Protein AF-A0A7Z9MW27-F1 (afdb_monomer)

Nearest PDB structures (foldseek):
  3clq-assembly2_D  TM=9.905E-01  e=4.175E-22  Enterococcus faecalis V583
  4r5g-assembly2_B-2  TM=1.674E-01  e=1.538E+00  Escherichia coli K-12
  4r5g-assembly2_A  TM=1.779E-01  e=2.376E+00  Escherichia coli K-12

pLDDT: mean 95.14, std 5.48, range [55.38, 98.75]

Foldseek 3Di:
DDCCVVDQDAAEDDDDCVVQVVQVVVVHHYDYDPDAQPPNPPPVVSVVVVVLVVPVVNVVVVVVVVVCVVLFWKKFQFKDQCQVAFPPADQQEKEWADADDAPVRDDQLLLLLQLLLCCLSVVDPDSVVSSVCSPPPVHHYYYLVVRLEHAPQRGIHHRQFMWTWMARPRPGDIHIGGDDLDDDQESSRSRRDPVNSVSRVCCRPPVRVLRRQLCVVVRIGTLVVLCVVVVVVVAPPPPRCPSSVVSVCVSSVVSSVVD

Sequence (259 aa):
MTNLFTSDLKVINVGLDAFADSIIQNGGNATKVAWRPPALGDTNTGRALATLINNEEVDAANRIALSRYLAANPVLKGVGKAANSVPGMGERTLLHAGPPISWEEMGGPMKGAIIGAVIYEGWTETEKAASEMASSGEITFSPCHHHSAVGPMSGIISPSMPVWIVENTEHGNKSYSNFNEGLGKVLRYGANSPEVILRLKWIEETLATVCRAALQNIGELELKPLIGQALHMGDECHNRNVASTALLIKKLLPSIIKT

Mean predicted aligned error: 6.95 Å

Structure (mmCIF, N/CA/C/O backbone):
data_AF-A0A7Z9MW27-F1
#
_entry.id   AF-A0A7Z9MW27-F1
#
loop_
_atom_site.group_PDB
_atom_site.id
_atom_site.type_symbol
_atom_site.label_atom_id
_atom_site.label_alt_id
_atom_site.label_comp_id
_atom_site.label_asym_id
_atom_site.label_entity_id
_atom_site.label_seq_id
_atom_site.pdbx_PDB_ins_code
_atom_site.Cartn_x
_atom_site.Cartn_y
_atom_site.Cartn_z
_atom_site.occupancy
_atom_site.B_iso_or_equiv
_atom_site.auth_seq_id
_atom_site.auth_comp_id
_atom_site.auth_asym_id
_atom_site.auth_atom_id
_atom_site.pdbx_PDB_model_num
ATOM 1 N N . MET A 1 1 ? 28.614 12.830 -47.177 1.00 55.38 1 MET A N 1
ATOM 2 C CA . MET A 1 1 ? 29.864 12.634 -46.412 1.00 55.38 1 MET A CA 1
ATOM 3 C C . MET A 1 1 ? 29.570 12.954 -44.963 1.00 55.38 1 MET A C 1
ATOM 5 O O . MET A 1 1 ? 28.874 13.926 -44.709 1.00 55.38 1 MET A O 1
ATOM 9 N N . THR A 1 2 ? 30.005 12.114 -44.034 1.00 60.06 2 THR A N 1
ATOM 10 C CA . THR A 1 2 ? 29.790 12.304 -42.596 1.00 60.06 2 THR A CA 1
ATOM 11 C C . THR A 1 2 ? 30.724 13.403 -42.084 1.00 60.06 2 THR A C 1
ATOM 13 O O . THR A 1 2 ? 31.936 13.285 -42.229 1.00 60.06 2 THR A O 1
ATOM 16 N N . ASN A 1 3 ? 30.177 14.447 -41.455 1.00 77.62 3 ASN A N 1
ATOM 17 C CA . ASN A 1 3 ? 30.921 15.601 -40.911 1.00 77.62 3 ASN A CA 1
ATOM 18 C C . ASN A 1 3 ? 31.731 15.277 -39.636 1.00 77.62 3 ASN A C 1
ATOM 20 O O . ASN A 1 3 ? 32.063 16.171 -38.865 1.00 77.62 3 ASN A O 1
ATOM 24 N N . LEU A 1 4 ? 32.042 14.000 -39.396 1.00 74.38 4 LEU A N 1
ATOM 25 C CA . LEU A 1 4 ? 32.618 13.498 -38.146 1.00 74.38 4 LEU A CA 1
ATOM 26 C C . LEU A 1 4 ? 33.961 14.160 -37.804 1.00 74.38 4 LEU A C 1
ATOM 28 O O . LEU A 1 4 ? 34.236 14.417 -36.642 1.00 74.38 4 LEU A O 1
ATOM 32 N N . PHE A 1 5 ? 34.776 14.462 -38.815 1.00 77.38 5 PHE A N 1
ATOM 33 C CA . PHE A 1 5 ? 36.094 15.083 -38.636 1.00 77.38 5 PHE A CA 1
ATOM 34 C C . PHE A 1 5 ? 36.079 16.610 -38.778 1.00 77.38 5 PHE A C 1
ATOM 36 O O . PHE A 1 5 ? 37.120 17.245 -38.656 1.00 77.38 5 PHE A O 1
ATOM 43 N N . THR A 1 6 ? 34.919 17.201 -39.067 1.00 82.56 6 THR A N 1
ATOM 44 C CA . THR A 1 6 ? 34.767 18.644 -39.319 1.00 82.56 6 THR A CA 1
ATOM 45 C C . THR A 1 6 ? 33.889 19.336 -38.277 1.00 82.56 6 THR A C 1
ATOM 47 O O . THR A 1 6 ? 33.596 20.518 -38.419 1.00 82.56 6 THR A O 1
ATOM 50 N N . SER A 1 7 ? 33.429 18.611 -37.256 1.00 84.31 7 SER A N 1
ATOM 51 C CA . SER A 1 7 ? 32.600 19.127 -36.164 1.00 84.31 7 SER A CA 1
ATOM 52 C C . SER A 1 7 ? 33.239 18.840 -34.812 1.00 84.31 7 SER A C 1
ATOM 54 O O . SER A 1 7 ? 33.886 17.805 -34.658 1.00 84.31 7 SER A O 1
ATOM 56 N N . ASP A 1 8 ? 32.971 19.688 -33.819 1.00 85.19 8 ASP A N 1
ATOM 57 C CA . ASP A 1 8 ? 33.367 19.429 -32.434 1.00 85.19 8 ASP A CA 1
ATOM 58 C C . ASP A 1 8 ? 32.782 18.104 -31.931 1.00 85.19 8 ASP A C 1
ATOM 60 O O . ASP A 1 8 ? 31.563 17.915 -31.853 1.00 85.19 8 ASP A O 1
ATOM 64 N N . LEU A 1 9 ? 33.669 17.172 -31.581 1.00 88.44 9 LEU A N 1
ATOM 65 C CA . LEU A 1 9 ? 33.291 15.858 -31.080 1.00 88.44 9 LEU A CA 1
ATOM 66 C C . LEU A 1 9 ? 32.857 15.944 -29.614 1.00 88.44 9 LEU A C 1
ATOM 68 O O . LEU A 1 9 ? 33.575 16.469 -28.762 1.00 88.44 9 LEU A O 1
ATOM 72 N N . LYS A 1 10 ? 31.694 15.358 -29.312 1.00 90.62 10 LYS A N 1
ATOM 73 C CA . LYS A 1 10 ? 31.231 15.096 -27.943 1.00 90.62 10 LYS A CA 1
ATOM 74 C C . LYS A 1 10 ? 31.402 13.614 -27.647 1.00 90.62 10 LYS A C 1
ATOM 76 O O . LYS A 1 10 ? 30.631 12.790 -28.133 1.00 90.62 10 LYS A O 1
ATOM 81 N N . VAL A 1 11 ? 32.437 13.276 -26.890 1.00 92.38 11 VAL A N 1
ATOM 82 C CA . VAL A 1 11 ? 32.828 11.887 -26.633 1.00 92.38 11 VAL A CA 1
ATOM 83 C C . VAL A 1 11 ? 32.157 11.371 -25.362 1.00 92.38 11 VAL A C 1
ATOM 85 O O . VAL A 1 11 ? 32.160 12.042 -24.335 1.00 92.38 11 VAL A O 1
ATOM 88 N N . ILE A 1 12 ? 31.603 10.160 -25.404 1.00 94.56 12 ILE A N 1
ATOM 89 C CA . ILE A 1 12 ? 31.145 9.433 -24.214 1.00 94.56 12 ILE A CA 1
ATOM 90 C C . ILE A 1 12 ? 32.195 8.366 -23.907 1.00 94.56 12 ILE A C 1
ATOM 92 O O . ILE A 1 12 ? 32.364 7.425 -24.679 1.00 94.56 12 ILE A O 1
ATOM 96 N N . ASN A 1 13 ? 32.920 8.526 -22.801 1.00 94.06 13 ASN A N 1
ATOM 97 C CA . ASN A 1 13 ? 33.946 7.582 -22.372 1.00 94.06 13 ASN A CA 1
ATOM 98 C C . ASN A 1 13 ? 33.352 6.543 -21.421 1.00 94.06 13 ASN A C 1
ATOM 100 O O . ASN A 1 13 ? 32.832 6.894 -20.361 1.00 94.06 13 ASN A O 1
ATOM 104 N N . VAL A 1 14 ? 33.486 5.270 -21.780 1.00 91.94 14 VAL A N 1
ATOM 105 C CA . VAL A 1 14 ? 33.113 4.125 -20.947 1.00 91.94 14 VAL A CA 1
ATOM 106 C C . VAL A 1 14 ? 34.381 3.326 -20.664 1.00 91.94 14 VAL A C 1
ATOM 108 O O . VAL A 1 14 ? 35.057 2.900 -21.598 1.00 91.94 14 VAL A O 1
ATOM 111 N N . GLY A 1 15 ? 34.706 3.114 -19.388 1.00 86.06 15 GLY A N 1
ATOM 112 C CA . GLY A 1 15 ? 35.907 2.385 -18.978 1.00 86.06 15 GLY A CA 1
ATOM 113 C C . GLY A 1 15 ? 36.884 3.271 -18.213 1.00 86.06 15 GLY A C 1
ATOM 114 O O . GLY A 1 15 ? 36.498 3.912 -17.242 1.00 86.06 15 GLY A O 1
ATOM 115 N N . LEU A 1 16 ? 38.160 3.270 -18.609 1.00 90.06 16 LEU A N 1
ATOM 116 C CA . LEU A 1 16 ? 39.204 4.001 -17.890 1.00 90.06 16 LEU A CA 1
ATOM 117 C C . LEU A 1 16 ? 39.064 5.516 -18.080 1.00 90.06 16 LEU A C 1
ATOM 119 O O . LEU A 1 16 ? 39.020 6.017 -19.204 1.00 90.06 16 LEU A O 1
ATOM 123 N N . ASP A 1 17 ? 39.082 6.249 -16.971 1.00 92.81 17 ASP A N 1
ATOM 124 C CA . ASP A 1 17 ? 38.993 7.713 -16.945 1.00 92.81 17 ASP A CA 1
ATOM 125 C C . ASP A 1 17 ? 40.111 8.412 -17.728 1.00 92.81 17 ASP A C 1
ATOM 127 O O . ASP A 1 17 ? 39.869 9.458 -18.331 1.00 92.81 17 ASP A O 1
ATOM 131 N N . ALA A 1 18 ? 41.295 7.795 -17.789 1.00 94.81 18 ALA A N 1
ATOM 132 C CA . ALA A 1 18 ? 42.475 8.346 -18.451 1.00 94.81 18 ALA A CA 1
ATOM 133 C C . ALA A 1 18 ? 42.244 8.684 -19.937 1.00 94.81 18 ALA A C 1
ATOM 135 O O . ALA A 1 18 ? 42.849 9.620 -20.459 1.00 94.81 18 ALA A O 1
ATOM 136 N N . PHE A 1 19 ? 41.350 7.964 -20.626 1.00 94.25 19 PHE A N 1
ATOM 137 C CA . PHE A 1 19 ? 41.007 8.272 -22.017 1.00 94.25 19 PHE A CA 1
ATOM 138 C C . PHE A 1 19 ? 40.188 9.559 -22.142 1.00 94.25 19 PHE A C 1
ATOM 140 O O . PHE A 1 19 ? 40.479 10.384 -23.006 1.00 94.25 19 PHE A O 1
ATOM 147 N N . ALA A 1 20 ? 39.214 9.778 -21.254 1.00 94.75 20 ALA A N 1
ATOM 148 C CA . ALA A 1 20 ? 38.488 11.045 -21.206 1.00 94.75 20 ALA A CA 1
ATOM 149 C C . ALA A 1 20 ? 39.402 12.201 -20.787 1.00 94.75 20 ALA A C 1
ATOM 151 O O . ALA A 1 20 ? 39.327 13.276 -21.378 1.00 94.75 20 ALA A O 1
ATOM 152 N N . ASP A 1 21 ? 40.284 11.972 -19.808 1.00 95.75 21 ASP A N 1
ATOM 153 C CA . ASP A 1 21 ? 41.230 12.985 -19.333 1.00 95.75 21 ASP A CA 1
ATOM 154 C C . ASP A 1 21 ? 42.148 13.460 -20.459 1.00 95.75 21 ASP A C 1
ATOM 156 O O . ASP A 1 21 ? 42.326 14.662 -20.637 1.00 95.75 21 ASP A O 1
ATOM 160 N N . SER A 1 22 ? 42.660 12.535 -21.275 1.00 95.88 22 SER A N 1
ATOM 161 C CA . SER A 1 22 ? 43.483 12.871 -22.439 1.00 95.88 22 SER A CA 1
ATOM 162 C C . SER A 1 22 ? 42.735 13.749 -23.451 1.00 95.88 22 SER A C 1
ATOM 164 O O . SER A 1 22 ? 43.289 14.735 -23.937 1.00 95.88 22 SER A O 1
ATOM 166 N N . ILE A 1 23 ? 41.465 13.446 -23.736 1.00 93.69 23 ILE A N 1
ATOM 167 C CA . ILE A 1 23 ? 40.637 14.232 -24.666 1.00 93.69 23 ILE A CA 1
ATOM 168 C C . ILE A 1 23 ? 40.398 15.643 -24.119 1.00 93.69 23 ILE A C 1
ATOM 170 O O . ILE A 1 23 ? 40.585 16.620 -24.843 1.00 93.69 23 ILE A O 1
ATOM 174 N N . ILE A 1 24 ? 40.031 15.754 -22.839 1.00 94.38 24 ILE A N 1
ATOM 175 C CA . ILE A 1 24 ? 39.761 17.037 -22.174 1.00 94.38 24 ILE A CA 1
ATOM 176 C C . ILE A 1 24 ? 41.028 17.899 -22.123 1.00 94.38 24 ILE A C 1
ATOM 178 O O . ILE A 1 24 ? 40.981 19.089 -22.426 1.00 94.38 24 ILE A O 1
ATOM 182 N N . GLN A 1 25 ? 42.177 17.300 -21.798 1.00 95.88 25 GLN A N 1
ATOM 183 C CA . GLN A 1 25 ? 43.465 18.000 -21.750 1.00 95.88 25 GLN A CA 1
ATOM 184 C C . GLN A 1 25 ? 43.894 18.561 -23.110 1.00 95.88 25 GLN A C 1
ATOM 186 O O . GLN A 1 25 ? 44.568 19.586 -23.157 1.00 95.88 25 GLN A O 1
ATOM 191 N N . ASN A 1 26 ? 43.479 17.930 -24.211 1.00 93.38 26 ASN A N 1
ATOM 192 C CA . ASN A 1 26 ? 43.763 18.393 -25.571 1.00 93.38 26 ASN A CA 1
ATOM 193 C C . ASN A 1 26 ? 42.638 19.270 -26.156 1.00 93.38 26 ASN A C 1
ATOM 195 O O . ASN A 1 26 ? 42.559 19.450 -27.368 1.00 93.38 26 ASN A O 1
ATOM 199 N N . GLY A 1 27 ? 41.766 19.825 -25.306 1.00 91.56 27 GLY A N 1
ATOM 200 C CA . GLY A 1 27 ? 40.729 20.782 -25.704 1.00 91.56 27 GLY A CA 1
ATOM 201 C C . GLY A 1 27 ? 39.448 20.161 -26.269 1.00 91.56 27 GLY A C 1
ATOM 202 O O . GLY A 1 27 ? 38.573 20.894 -26.725 1.00 91.56 27 GLY A O 1
ATOM 203 N N . GLY A 1 28 ? 39.312 18.832 -26.239 1.00 92.06 28 GLY A N 1
ATOM 204 C CA . GLY A 1 28 ? 38.095 18.126 -26.635 1.00 92.06 28 GLY A CA 1
ATOM 205 C C . GLY A 1 28 ? 37.049 18.046 -25.517 1.00 92.06 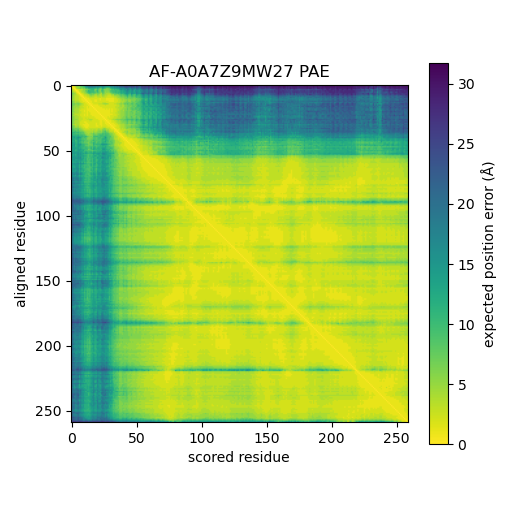28 GLY A C 1
ATOM 206 O O . GLY A 1 28 ? 37.327 18.308 -24.348 1.00 92.06 28 GLY A O 1
ATOM 207 N N . ASN A 1 29 ? 35.826 17.635 -25.864 1.00 94.00 29 ASN A N 1
ATOM 208 C CA . ASN A 1 29 ? 34.742 17.449 -24.898 1.00 94.00 29 ASN A CA 1
ATOM 209 C C . ASN A 1 29 ? 34.465 15.954 -24.678 1.00 94.00 29 ASN A C 1
ATOM 211 O O . ASN A 1 29 ? 34.085 15.249 -25.615 1.00 94.00 29 ASN A O 1
ATOM 215 N N . ALA A 1 30 ? 34.638 15.473 -23.443 1.00 95.44 30 ALA A N 1
ATOM 216 C CA . ALA A 1 30 ? 34.349 14.093 -23.068 1.00 95.44 30 ALA A CA 1
ATOM 217 C C . ALA A 1 30 ? 33.502 14.010 -21.789 1.00 95.44 30 ALA A C 1
ATOM 219 O O . ALA A 1 30 ? 33.784 14.671 -20.792 1.00 95.44 30 ALA A O 1
ATOM 220 N N . THR A 1 31 ? 32.485 13.149 -21.800 1.00 96.19 31 THR A N 1
ATOM 221 C CA . THR A 1 31 ? 31.694 12.769 -20.624 1.00 96.19 31 THR A CA 1
ATOM 222 C C . THR A 1 31 ? 32.153 11.404 -20.135 1.00 96.19 31 THR A C 1
ATOM 224 O O . THR A 1 31 ? 32.053 10.414 -20.859 1.00 96.19 31 THR A O 1
ATOM 227 N N . LYS A 1 32 ? 32.647 11.346 -18.898 1.00 95.06 32 LYS A N 1
ATOM 228 C CA . LYS A 1 32 ? 32.983 10.092 -18.220 1.00 95.06 32 LYS A CA 1
ATOM 229 C C . LYS A 1 32 ? 31.706 9.413 -17.747 1.00 95.06 32 LYS A C 1
ATOM 231 O O . LYS A 1 32 ? 30.954 9.981 -16.957 1.00 95.06 32 LYS A O 1
ATOM 236 N N . VAL A 1 33 ? 31.468 8.193 -18.206 1.00 93.50 33 VAL A N 1
ATOM 237 C CA . VAL A 1 33 ? 30.391 7.354 -17.686 1.00 93.50 33 VAL A CA 1
ATOM 238 C C . VAL A 1 33 ? 30.954 6.539 -16.535 1.00 93.50 33 VAL A C 1
ATOM 240 O O . VAL A 1 33 ? 31.897 5.773 -16.722 1.00 93.50 33 VAL A O 1
ATOM 243 N N . ALA A 1 34 ? 30.341 6.668 -15.357 1.00 88.81 34 ALA A N 1
ATOM 244 C CA . ALA A 1 34 ? 30.637 5.842 -14.188 1.00 88.81 34 ALA A CA 1
ATOM 245 C C . ALA A 1 34 ? 30.113 4.408 -14.387 1.00 88.81 34 ALA A C 1
ATOM 247 O O . ALA A 1 34 ? 29.205 3.945 -13.697 1.00 88.81 34 ALA A O 1
ATOM 248 N N . TRP A 1 35 ? 30.655 3.715 -15.383 1.00 86.56 35 TRP A N 1
ATOM 249 C CA . TRP A 1 35 ? 30.294 2.348 -15.707 1.00 86.56 35 TRP A CA 1
ATOM 250 C C . TRP A 1 35 ? 31.085 1.374 -14.837 1.00 86.56 35 TRP A C 1
ATOM 252 O O . TRP A 1 35 ? 32.283 1.541 -14.607 1.00 86.56 35 TRP A O 1
ATOM 262 N N . ARG A 1 36 ? 30.410 0.327 -14.368 1.00 81.94 36 ARG A N 1
ATOM 263 C CA . ARG A 1 36 ? 31.026 -0.811 -13.688 1.00 81.94 36 ARG A CA 1
ATOM 264 C C . ARG A 1 36 ? 30.467 -2.096 -14.291 1.00 81.94 36 ARG A C 1
ATOM 266 O O . ARG A 1 36 ? 29.283 -2.111 -14.638 1.00 81.94 36 ARG A O 1
ATOM 273 N N . PRO A 1 37 ? 31.272 -3.166 -14.400 1.00 77.88 37 PRO A N 1
ATOM 274 C CA . PRO A 1 37 ? 30.746 -4.450 -14.825 1.00 77.88 37 PRO A CA 1
ATOM 275 C C . PRO A 1 37 ? 29.653 -4.916 -13.846 1.00 77.88 37 PRO A C 1
ATOM 277 O O . PRO A 1 37 ? 29.779 -4.684 -12.635 1.00 77.88 37 PRO A O 1
ATOM 280 N N . PRO A 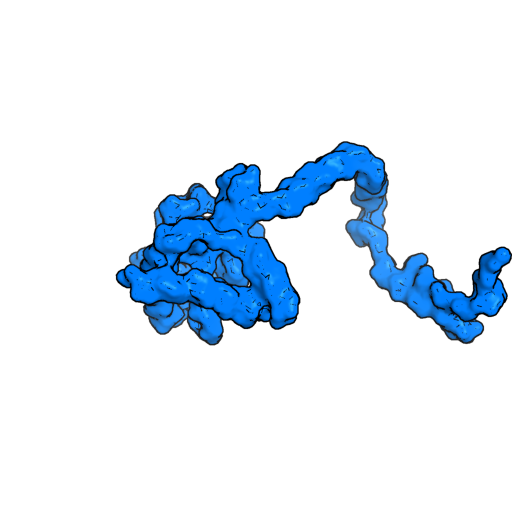1 38 ? 28.586 -5.569 -14.343 1.00 81.12 38 PRO A N 1
ATOM 281 C CA . PRO A 1 38 ? 27.565 -6.175 -13.498 1.00 81.12 38 PRO A CA 1
ATOM 282 C C . PRO A 1 38 ? 28.177 -7.077 -12.420 1.00 81.12 38 PRO A C 1
ATOM 284 O O . PRO A 1 38 ? 29.268 -7.619 -12.601 1.00 81.12 38 PRO A O 1
ATOM 287 N N . ALA A 1 39 ? 27.470 -7.227 -11.297 1.00 84.19 39 ALA A N 1
ATOM 288 C CA . ALA A 1 39 ? 27.895 -8.077 -10.181 1.00 84.19 39 ALA A CA 1
ATOM 289 C C . ALA A 1 39 ? 29.332 -7.794 -9.690 1.00 84.19 39 ALA A C 1
ATOM 291 O O . ALA A 1 39 ? 30.072 -8.711 -9.348 1.00 84.19 39 ALA A O 1
ATOM 292 N N . LEU A 1 40 ? 29.741 -6.517 -9.691 1.00 85.38 40 LEU A N 1
ATOM 293 C CA . LEU A 1 40 ? 31.075 -6.070 -9.264 1.00 85.38 40 LEU A CA 1
ATOM 294 C C . LEU A 1 40 ? 32.235 -6.748 -10.023 1.00 85.38 40 LEU A C 1
ATOM 296 O O . LEU A 1 40 ? 33.346 -6.827 -9.507 1.00 85.38 40 LEU A O 1
ATOM 300 N N . GLY A 1 41 ? 31.993 -7.205 -11.256 1.00 86.12 41 GLY A N 1
ATOM 301 C CA . GLY A 1 41 ? 33.006 -7.868 -12.078 1.00 86.12 41 GLY A CA 1
ATOM 302 C C . GLY A 1 41 ? 33.104 -9.379 -11.880 1.00 86.12 41 GLY A C 1
ATOM 303 O O . GLY A 1 41 ? 34.045 -9.977 -12.403 1.00 86.12 41 GLY A O 1
ATOM 304 N N . ASP A 1 42 ? 32.153 -10.010 -11.181 1.00 92.75 42 ASP A N 1
ATOM 305 C CA . ASP A 1 42 ? 32.088 -11.470 -11.122 1.00 92.75 42 ASP A CA 1
ATOM 306 C C . ASP A 1 42 ? 31.911 -12.061 -12.529 1.00 92.75 42 ASP A C 1
ATOM 308 O O . ASP A 1 42 ? 30.891 -11.880 -13.198 1.00 92.75 42 ASP A O 1
ATOM 312 N N . THR A 1 43 ? 32.943 -12.764 -12.994 1.00 89.94 43 THR A N 1
ATOM 313 C CA . THR A 1 43 ? 33.022 -13.242 -14.382 1.00 89.94 43 THR A CA 1
ATOM 314 C C . THR A 1 43 ? 31.944 -14.266 -14.720 1.00 89.94 43 THR A C 1
ATOM 316 O O . THR A 1 43 ? 31.439 -14.270 -15.844 1.00 89.94 43 THR A O 1
ATOM 319 N N . ASN A 1 44 ? 31.560 -15.110 -13.760 1.00 92.00 44 ASN A N 1
ATOM 320 C CA . ASN A 1 44 ? 30.541 -16.133 -13.964 1.00 92.00 44 ASN A CA 1
ATOM 321 C C . ASN A 1 44 ? 29.154 -15.499 -14.086 1.00 92.00 44 ASN A C 1
ATOM 323 O O . ASN A 1 44 ? 28.445 -15.770 -15.054 1.00 92.00 44 ASN A O 1
ATOM 327 N N . THR A 1 45 ? 28.803 -14.591 -13.175 1.00 90.88 45 THR A N 1
ATOM 328 C CA . THR A 1 45 ? 27.544 -13.837 -13.218 1.00 90.88 45 THR A CA 1
ATOM 329 C C . THR A 1 45 ? 27.473 -12.952 -14.455 1.00 90.88 45 THR A C 1
ATOM 331 O O . THR A 1 45 ? 26.446 -12.916 -15.128 1.00 90.88 45 THR A O 1
ATOM 334 N N . GLY A 1 46 ? 28.573 -12.281 -14.811 1.00 88.69 46 GLY A N 1
ATOM 335 C CA . GLY A 1 46 ? 28.657 -11.479 -16.030 1.00 88.69 46 GLY A CA 1
ATOM 336 C C . GLY A 1 46 ? 28.410 -12.304 -17.295 1.00 88.69 46 GLY A C 1
ATOM 337 O O . GLY A 1 46 ? 27.648 -11.880 -18.162 1.00 88.69 46 GLY A O 1
ATOM 338 N N . ARG A 1 47 ? 28.995 -13.508 -17.389 1.00 88.06 47 ARG A N 1
ATOM 339 C CA . ARG A 1 47 ? 28.743 -14.440 -18.501 1.00 88.06 47 ARG A CA 1
ATOM 340 C C . ARG A 1 47 ? 27.307 -14.946 -18.511 1.00 88.06 47 ARG A C 1
ATOM 342 O O . ARG A 1 47 ? 26.686 -14.925 -19.566 1.00 88.06 47 ARG A O 1
ATOM 349 N N . ALA A 1 48 ? 26.771 -15.344 -17.359 1.00 89.19 48 ALA A N 1
ATOM 350 C CA . ALA A 1 48 ? 25.379 -15.766 -17.251 1.00 89.19 48 ALA A CA 1
ATOM 351 C C . ALA A 1 48 ? 24.428 -14.651 -17.720 1.00 89.19 48 ALA A C 1
ATOM 353 O O . ALA A 1 48 ? 23.584 -14.888 -18.577 1.00 89.19 48 ALA A O 1
ATOM 354 N N . LEU A 1 49 ? 24.627 -13.410 -17.268 1.00 88.06 49 LEU A N 1
ATOM 355 C CA . LEU A 1 49 ? 23.833 -12.266 -17.717 1.00 88.06 49 LEU A CA 1
ATOM 356 C C . LEU A 1 49 ? 23.980 -12.005 -19.222 1.00 88.06 49 LEU A C 1
ATOM 358 O O . LEU A 1 49 ? 22.987 -11.740 -19.892 1.00 88.06 49 LEU A O 1
ATOM 362 N N . ALA A 1 50 ? 25.194 -12.117 -19.770 1.00 87.62 50 ALA A N 1
ATOM 363 C CA . ALA A 1 50 ? 25.428 -11.942 -21.201 1.00 87.62 50 ALA A CA 1
ATOM 364 C C . ALA A 1 50 ? 24.645 -12.959 -22.049 1.00 87.62 50 ALA A C 1
ATOM 366 O O . ALA A 1 50 ? 24.153 -12.594 -23.112 1.00 87.62 50 ALA A O 1
ATOM 367 N N . THR A 1 51 ? 24.465 -14.197 -21.568 1.00 89.44 51 THR A N 1
ATOM 368 C CA . THR A 1 51 ? 23.643 -15.209 -22.264 1.00 89.44 51 THR A CA 1
ATOM 369 C C . THR A 1 51 ? 22.141 -14.907 -22.264 1.00 89.44 51 THR A C 1
ATOM 371 O O . THR A 1 51 ? 21.403 -15.499 -23.048 1.00 89.44 51 THR A O 1
ATOM 374 N N . LEU A 1 52 ? 21.680 -13.986 -21.411 1.00 89.50 52 LEU A N 1
ATOM 375 C CA . LEU A 1 52 ? 20.281 -13.548 -21.366 1.00 89.50 52 LEU A CA 1
ATOM 376 C C . LEU A 1 52 ? 19.999 -12.365 -22.304 1.00 89.50 52 LEU A C 1
ATOM 378 O O . LEU A 1 52 ? 18.837 -12.066 -22.571 1.00 89.50 52 LEU A O 1
ATOM 382 N N . ILE A 1 53 ? 21.033 -11.683 -22.811 1.00 87.25 53 ILE A N 1
ATOM 383 C CA . ILE A 1 53 ? 20.867 -10.577 -23.761 1.00 87.25 53 ILE A CA 1
ATOM 384 C C . ILE A 1 53 ? 20.347 -11.133 -25.091 1.00 87.25 53 ILE A C 1
ATOM 386 O O . ILE A 1 53 ? 20.944 -12.051 -25.648 1.00 87.25 53 ILE A O 1
ATOM 390 N N . ASN A 1 54 ? 19.264 -10.546 -25.616 1.00 88.50 54 ASN A N 1
ATOM 391 C CA . ASN A 1 54 ? 18.571 -10.990 -26.837 1.00 88.50 54 ASN A CA 1
ATOM 392 C C . ASN A 1 54 ? 18.148 -12.469 -26.798 1.00 88.50 54 ASN A C 1
ATOM 394 O O . ASN A 1 54 ? 18.063 -13.129 -27.834 1.00 88.50 54 ASN A O 1
ATOM 398 N N . ASN A 1 55 ? 17.927 -13.013 -25.601 1.00 95.38 55 ASN A N 1
ATOM 399 C CA . ASN A 1 55 ? 17.387 -14.350 -25.462 1.00 95.38 55 ASN A CA 1
ATOM 400 C C . ASN A 1 55 ? 15.893 -14.318 -25.823 1.00 95.38 55 ASN A C 1
ATOM 402 O O . ASN A 1 55 ? 15.099 -13.656 -25.154 1.00 95.38 55 ASN A O 1
ATOM 406 N N . GLU A 1 56 ? 15.509 -15.039 -26.877 1.00 96.25 56 GLU A N 1
ATOM 407 C CA . GLU A 1 56 ? 14.143 -15.000 -27.412 1.00 96.25 56 GLU A CA 1
ATOM 408 C C . GLU A 1 56 ? 13.079 -15.445 -26.398 1.00 96.25 56 GLU A C 1
ATOM 410 O O . GLU A 1 56 ? 11.977 -14.890 -26.392 1.00 96.25 56 GLU A O 1
ATOM 415 N N . GLU A 1 57 ? 13.400 -16.403 -25.521 1.00 96.50 57 GLU A N 1
ATOM 416 C CA . GLU A 1 57 ? 12.489 -16.874 -24.472 1.00 96.50 57 GLU A CA 1
ATOM 417 C C . GLU A 1 57 ? 12.271 -15.793 -23.410 1.00 96.50 57 GLU A C 1
ATOM 419 O O . GLU A 1 57 ? 11.131 -15.522 -23.020 1.00 96.50 57 GLU A O 1
ATOM 424 N N . VAL A 1 58 ? 13.349 -15.121 -22.989 1.00 95.38 58 VAL A N 1
ATOM 425 C CA . VAL A 1 58 ? 13.287 -13.984 -22.055 1.00 95.38 58 VAL A CA 1
ATOM 426 C C . VAL A 1 58 ? 12.489 -12.837 -22.668 1.00 95.38 58 VAL A C 1
ATOM 428 O O . VAL A 1 58 ? 11.594 -12.291 -22.023 1.00 95.38 58 VAL A O 1
ATOM 431 N N . ASP A 1 59 ? 12.747 -12.499 -23.929 1.00 95.62 59 ASP A N 1
ATOM 432 C CA . ASP A 1 59 ? 12.031 -11.430 -24.622 1.00 95.62 59 ASP A CA 1
ATOM 433 C C . ASP A 1 59 ? 10.546 -11.764 -24.811 1.00 95.62 59 ASP A C 1
ATOM 435 O O . ASP A 1 59 ? 9.685 -10.891 -24.670 1.00 95.62 59 ASP A O 1
ATOM 439 N N . ALA A 1 60 ? 10.213 -13.026 -25.094 1.00 97.50 60 ALA A N 1
ATOM 440 C CA . ALA A 1 60 ? 8.830 -13.485 -25.160 1.00 97.50 60 ALA A CA 1
ATOM 441 C C . ALA A 1 60 ? 8.129 -13.381 -23.798 1.00 97.50 60 ALA A C 1
ATOM 443 O O . ALA A 1 60 ? 7.020 -12.841 -23.725 1.00 97.50 60 ALA A O 1
ATOM 444 N N . ALA A 1 61 ? 8.780 -13.820 -22.719 1.00 97.50 61 ALA A N 1
ATOM 445 C CA . ALA A 1 61 ? 8.256 -13.691 -21.362 1.00 97.50 61 ALA A CA 1
ATOM 446 C C . ALA A 1 61 ? 8.057 -12.218 -20.962 1.00 97.50 61 ALA A C 1
ATOM 448 O O . ALA A 1 61 ? 7.003 -11.856 -20.433 1.00 97.50 61 ALA A O 1
ATOM 449 N N . ASN A 1 62 ? 9.014 -11.345 -21.293 1.00 96.81 62 ASN A N 1
ATOM 450 C CA . ASN A 1 62 ? 8.935 -9.906 -21.042 1.00 96.81 62 ASN A CA 1
ATOM 451 C C . ASN A 1 62 ? 7.773 -9.253 -21.795 1.00 96.81 62 ASN A C 1
ATOM 453 O O . ASN A 1 62 ? 7.057 -8.435 -21.216 1.00 96.81 62 ASN A O 1
ATOM 457 N N . ARG A 1 63 ? 7.536 -9.634 -23.059 1.00 97.94 63 ARG A N 1
ATOM 458 C CA . ARG A 1 63 ? 6.377 -9.150 -23.826 1.00 97.94 63 ARG A CA 1
ATOM 459 C C . ARG A 1 63 ? 5.061 -9.507 -23.141 1.00 97.94 63 ARG A C 1
ATOM 461 O O . ARG A 1 63 ? 4.196 -8.642 -23.044 1.00 97.94 63 ARG A O 1
ATOM 468 N N . ILE A 1 64 ? 4.928 -10.731 -22.626 1.00 98.06 64 ILE A N 1
ATOM 469 C CA . ILE A 1 64 ? 3.729 -11.173 -21.894 1.00 98.06 64 ILE A CA 1
ATOM 470 C C . ILE A 1 64 ? 3.571 -10.400 -20.577 1.00 98.06 64 ILE A C 1
ATOM 472 O O . ILE A 1 64 ? 2.474 -9.947 -20.245 1.00 98.06 64 ILE A O 1
ATOM 476 N N . ALA A 1 65 ? 4.652 -10.239 -19.810 1.00 98.06 65 ALA A N 1
ATOM 477 C CA . ALA A 1 65 ? 4.615 -9.512 -18.543 1.00 98.06 65 ALA A CA 1
ATOM 478 C C . ALA A 1 65 ? 4.220 -8.041 -18.752 1.00 98.06 65 ALA A C 1
ATOM 480 O O . ALA A 1 65 ? 3.305 -7.540 -18.094 1.00 98.06 65 ALA A O 1
ATOM 481 N N . LEU A 1 66 ? 4.855 -7.372 -19.719 1.00 98.19 66 LEU A N 1
ATOM 482 C CA . LEU A 1 66 ? 4.566 -5.983 -20.058 1.00 98.19 66 LEU A CA 1
ATOM 483 C C . LEU A 1 66 ? 3.153 -5.820 -20.625 1.00 98.19 66 LEU A C 1
ATOM 485 O O . LEU A 1 66 ? 2.460 -4.881 -20.241 1.00 98.19 66 LEU A O 1
ATOM 489 N N . SER A 1 67 ? 2.690 -6.729 -21.491 1.00 98.19 67 SER A N 1
ATOM 490 C CA . SER A 1 67 ? 1.335 -6.644 -22.044 1.00 98.19 67 SER A CA 1
ATOM 491 C C . SER A 1 67 ? 0.275 -6.750 -20.950 1.00 98.19 67 SER A C 1
ATOM 493 O O . SER A 1 67 ? -0.664 -5.960 -20.946 1.00 98.19 67 SER A O 1
ATOM 495 N N . ARG A 1 68 ? 0.449 -7.660 -19.980 1.00 97.75 68 ARG A N 1
ATOM 496 C CA . ARG A 1 68 ? -0.450 -7.784 -18.818 1.00 97.75 68 ARG A CA 1
ATOM 497 C C . ARG A 1 68 ? -0.425 -6.538 -17.937 1.00 97.75 68 ARG A C 1
ATOM 499 O O . ARG A 1 68 ? -1.479 -6.056 -17.532 1.00 97.75 68 ARG A O 1
ATOM 506 N N . TYR A 1 69 ? 0.762 -5.992 -17.669 1.00 96.88 69 TYR A N 1
ATOM 507 C CA . TYR A 1 69 ? 0.905 -4.752 -16.903 1.00 96.88 69 TYR A CA 1
ATOM 508 C C . TYR A 1 69 ? 0.192 -3.573 -17.581 1.00 96.88 69 TYR A C 1
ATOM 510 O O . TYR A 1 69 ? -0.568 -2.851 -16.938 1.00 96.88 69 TYR A O 1
ATOM 518 N N . LEU A 1 70 ? 0.396 -3.394 -18.890 1.00 97.00 70 LEU A N 1
ATOM 519 C CA . LEU A 1 70 ? -0.218 -2.308 -19.654 1.00 97.00 70 LEU A CA 1
ATOM 520 C C . LEU A 1 70 ? -1.740 -2.472 -19.775 1.00 97.00 70 LEU A C 1
ATOM 522 O O . LEU A 1 70 ? -2.464 -1.478 -19.661 1.00 97.00 70 LEU A O 1
ATOM 526 N N . ALA A 1 71 ? -2.225 -3.703 -19.962 1.00 97.38 71 ALA A N 1
ATOM 527 C CA . ALA A 1 71 ? -3.649 -4.006 -20.100 1.00 97.38 71 ALA A CA 1
ATOM 528 C C . ALA A 1 71 ? -4.433 -3.836 -18.788 1.00 97.38 71 ALA A C 1
ATOM 530 O O . ALA A 1 71 ? -5.586 -3.420 -18.832 1.00 97.38 71 ALA A O 1
ATOM 531 N N . ALA A 1 72 ? -3.807 -4.072 -17.627 1.00 97.75 72 ALA A N 1
ATOM 532 C CA . ALA A 1 72 ? -4.474 -4.045 -16.324 1.00 97.75 72 ALA A CA 1
ATOM 533 C C . ALA A 1 72 ? -5.347 -2.794 -16.117 1.00 97.75 72 ALA A C 1
ATOM 535 O O . ALA A 1 72 ? -4.846 -1.676 -16.206 1.00 97.75 72 ALA A O 1
ATOM 536 N N . ASN A 1 73 ? -6.631 -2.949 -15.800 1.00 97.44 73 ASN A N 1
ATOM 537 C CA . ASN A 1 73 ? -7.546 -1.843 -15.523 1.00 97.44 73 ASN A CA 1
ATOM 538 C C . ASN A 1 73 ? -7.926 -1.808 -14.031 1.00 97.44 73 ASN A C 1
ATOM 540 O O . ASN A 1 73 ? -8.889 -2.460 -13.627 1.00 97.44 73 ASN A O 1
ATOM 544 N N . PRO A 1 74 ? -7.157 -1.101 -13.180 1.00 97.94 74 PRO A N 1
ATOM 545 C CA . PRO A 1 74 ? -7.444 -1.024 -11.757 1.00 97.94 74 PRO A CA 1
ATOM 546 C C . PRO A 1 74 ? -8.651 -0.120 -11.485 1.00 97.94 74 PRO A C 1
ATOM 548 O O . PRO A 1 74 ? -8.632 1.081 -11.783 1.00 97.94 74 PRO A O 1
ATOM 551 N N . VAL A 1 75 ? -9.669 -0.684 -10.843 1.00 98.12 75 VAL A N 1
ATOM 552 C CA . VAL A 1 75 ? -10.837 0.036 -10.334 1.00 98.12 75 VAL A CA 1
ATOM 553 C C . VAL A 1 75 ? -10.864 -0.031 -8.814 1.00 98.12 75 VAL A C 1
ATOM 555 O O . VAL A 1 75 ? -10.604 -1.075 -8.212 1.00 98.12 75 VAL A O 1
ATOM 558 N N . LEU A 1 76 ? -11.188 1.085 -8.169 1.00 97.88 76 LEU A N 1
ATOM 559 C CA . LEU A 1 76 ? -11.480 1.099 -6.744 1.00 97.88 76 LEU A CA 1
ATOM 560 C C . LEU A 1 76 ? -12.875 0.512 -6.538 1.00 97.88 76 LEU A C 1
ATOM 562 O O . LEU A 1 76 ? -13.880 1.153 -6.848 1.00 97.88 76 LEU A O 1
ATOM 566 N N . LYS A 1 77 ? -12.912 -0.728 -6.051 1.00 95.62 77 LYS A N 1
ATOM 567 C CA . LYS A 1 77 ? -14.127 -1.540 -5.949 1.00 95.62 77 LYS A CA 1
ATOM 568 C C . LYS A 1 77 ? -14.854 -1.350 -4.622 1.00 95.62 77 LYS A C 1
ATOM 570 O O . LYS A 1 77 ? -16.063 -1.540 -4.551 1.00 95.62 77 LYS A O 1
ATOM 575 N N . GLY A 1 78 ? -14.131 -1.013 -3.555 1.00 96.56 78 GLY A N 1
ATOM 576 C CA . GLY A 1 78 ? -14.743 -0.884 -2.238 1.00 96.56 78 GLY A CA 1
ATOM 577 C C . GLY A 1 78 ? -13.768 -0.658 -1.093 1.00 96.56 78 GLY A C 1
ATOM 578 O O . GLY A 1 78 ? -12.572 -0.437 -1.286 1.00 96.56 78 GLY A O 1
ATOM 579 N N . VAL A 1 79 ? -14.323 -0.747 0.115 1.00 97.94 79 VAL A N 1
ATOM 580 C CA . VAL A 1 79 ? -13.607 -0.692 1.393 1.00 97.94 79 VAL A CA 1
ATOM 581 C C . VAL A 1 79 ? -14.052 -1.864 2.255 1.00 97.94 79 VAL A C 1
ATOM 583 O O . VAL A 1 79 ? -15.249 -2.023 2.517 1.00 97.94 79 VAL A O 1
ATOM 586 N N . GLY A 1 80 ? -13.099 -2.652 2.739 1.00 97.50 80 GLY A N 1
ATOM 587 C CA . GLY A 1 80 ? -13.356 -3.822 3.574 1.00 97.50 80 GLY A CA 1
ATOM 588 C C . GLY A 1 80 ? -12.535 -3.822 4.858 1.00 97.50 80 GLY A C 1
ATOM 589 O O . GLY A 1 80 ? -11.602 -3.040 5.004 1.00 97.50 80 GLY A O 1
ATOM 590 N N . LYS A 1 81 ? -12.906 -4.688 5.802 1.00 98.00 81 LYS A N 1
ATOM 591 C CA . LYS A 1 81 ? -12.088 -4.998 6.985 1.00 98.00 81 LYS A CA 1
ATOM 592 C C . LYS A 1 81 ? -10.960 -5.935 6.549 1.00 98.00 81 LYS A C 1
ATOM 594 O O . LYS A 1 81 ? -11.247 -6.877 5.801 1.00 98.00 81 LYS A O 1
ATOM 599 N N . ALA A 1 82 ? -9.719 -5.690 6.974 1.00 98.38 82 ALA A N 1
ATOM 600 C CA . ALA A 1 82 ? -8.558 -6.446 6.499 1.00 98.38 82 ALA A CA 1
ATOM 601 C C . ALA A 1 82 ? -8.733 -7.962 6.683 1.00 98.38 82 ALA A C 1
ATOM 603 O O . ALA A 1 82 ? -8.610 -8.692 5.703 1.00 98.38 82 ALA A O 1
ATOM 604 N N . ALA A 1 83 ? -9.174 -8.409 7.865 1.00 97.69 83 ALA A N 1
ATOM 605 C CA . ALA A 1 83 ? -9.434 -9.821 8.178 1.00 97.69 83 ALA A CA 1
ATOM 606 C C . ALA A 1 83 ? -10.362 -10.537 7.177 1.00 97.69 83 ALA A C 1
ATOM 608 O O . ALA A 1 83 ? -10.214 -11.726 6.923 1.00 97.69 83 ALA A O 1
ATOM 609 N N . ASN A 1 84 ? -11.324 -9.809 6.601 1.00 96.88 84 ASN A N 1
ATOM 610 C CA . ASN A 1 84 ? -12.332 -10.375 5.701 1.00 96.88 84 ASN A CA 1
ATOM 611 C C . ASN A 1 84 ? -11.979 -10.192 4.219 1.00 96.88 84 ASN A C 1
ATOM 613 O O . ASN A 1 84 ? -12.627 -10.785 3.360 1.00 96.88 84 ASN A O 1
ATOM 617 N N . SER A 1 85 ? -11.025 -9.311 3.910 1.00 97.50 85 SER A N 1
ATOM 618 C CA . SER A 1 85 ? -10.754 -8.867 2.537 1.00 97.50 85 SER A CA 1
ATOM 619 C C . SER A 1 85 ? -9.387 -9.329 2.051 1.00 97.50 85 SER A C 1
ATOM 621 O O . SER A 1 85 ? -9.244 -9.733 0.902 1.00 97.50 85 SER A O 1
ATOM 623 N N . VAL A 1 86 ? -8.378 -9.267 2.918 1.00 98.19 86 VAL A N 1
ATOM 624 C CA . VAL A 1 86 ? -6.994 -9.583 2.579 1.00 98.19 86 VAL A CA 1
ATOM 625 C C . VAL A 1 86 ? -6.791 -11.102 2.674 1.00 98.19 86 VAL A C 1
ATOM 627 O O . VAL A 1 86 ? -7.031 -11.684 3.734 1.00 98.19 86 VAL A O 1
ATOM 630 N N . PRO A 1 87 ? -6.373 -11.780 1.589 1.00 97.31 87 PRO A N 1
ATOM 631 C CA . PRO A 1 87 ? -6.265 -13.235 1.563 1.00 97.31 87 PRO A CA 1
ATOM 632 C C . PRO A 1 87 ? -5.208 -13.735 2.548 1.00 97.31 87 PRO A C 1
ATOM 634 O O . PRO A 1 87 ? -4.118 -13.181 2.624 1.00 97.31 87 PRO A O 1
ATOM 637 N N . GLY A 1 88 ? -5.505 -14.816 3.271 1.00 93.81 88 GLY A N 1
ATOM 638 C CA . GLY A 1 88 ? -4.543 -15.477 4.162 1.00 93.81 88 GLY A CA 1
ATOM 639 C C . GLY A 1 88 ? -4.211 -14.711 5.448 1.00 93.81 88 GLY A C 1
ATOM 640 O O . GLY A 1 88 ? -3.236 -15.056 6.108 1.00 93.81 88 GLY A O 1
ATOM 641 N N . MET A 1 89 ? -4.982 -13.679 5.803 1.00 93.50 89 MET A N 1
ATOM 642 C CA . MET A 1 89 ? -4.817 -12.960 7.067 1.00 93.50 89 MET A CA 1
ATOM 643 C C . MET A 1 89 ? -5.517 -13.715 8.207 1.00 93.50 89 MET A C 1
ATOM 645 O O . MET A 1 89 ? -6.727 -13.919 8.163 1.00 93.50 89 MET A O 1
ATOM 649 N N . GLY A 1 90 ? -4.758 -14.151 9.216 1.00 90.12 90 GLY A N 1
ATOM 650 C CA . GLY A 1 90 ? -5.294 -14.794 10.419 1.00 90.12 90 GLY A CA 1
ATOM 651 C C . GLY A 1 90 ? -5.690 -13.795 11.513 1.00 90.12 90 GLY A C 1
ATOM 652 O O . GLY A 1 90 ? -5.411 -12.600 11.415 1.00 90.12 90 GLY A O 1
ATOM 653 N N . GLU A 1 91 ? -6.306 -14.292 12.593 1.00 90.12 91 GLU A N 1
ATOM 654 C CA . GLU A 1 91 ? -6.784 -13.457 13.713 1.00 90.12 91 GLU A CA 1
ATOM 655 C C . GLU A 1 91 ? -5.672 -12.683 14.435 1.00 90.12 91 GLU A C 1
ATOM 657 O O . GLU A 1 91 ? -5.907 -11.573 14.899 1.00 90.12 91 GLU A O 1
ATOM 662 N N . ARG A 1 92 ? -4.460 -13.246 14.518 1.00 95.56 92 ARG A N 1
ATOM 663 C CA . ARG A 1 92 ? -3.273 -12.607 15.119 1.00 95.56 92 ARG A CA 1
ATOM 664 C C . ARG A 1 92 ? -2.162 -12.405 14.095 1.00 95.56 92 ARG A C 1
ATOM 666 O O . ARG A 1 92 ? -0.989 -12.670 14.352 1.00 95.56 92 ARG A O 1
ATOM 673 N N . THR A 1 93 ? -2.544 -11.974 12.897 1.00 97.94 93 THR A N 1
ATOM 674 C CA . THR A 1 93 ? -1.602 -11.647 11.827 1.00 97.94 93 THR A CA 1
ATOM 675 C C . THR A 1 93 ? -1.476 -10.138 11.682 1.00 97.94 93 THR A C 1
ATOM 677 O O . THR A 1 93 ? -2.472 -9.447 11.474 1.00 97.94 93 THR A O 1
ATOM 680 N N . LEU A 1 94 ? -0.246 -9.632 11.746 1.00 98.56 94 LEU A N 1
ATOM 681 C CA . LEU A 1 94 ? 0.083 -8.255 11.390 1.00 98.56 94 LEU A CA 1
ATOM 682 C C . LEU A 1 94 ? 0.902 -8.264 10.104 1.00 98.56 94 LEU A C 1
ATOM 684 O O . LEU A 1 94 ? 1.973 -8.871 10.037 1.00 98.56 94 LEU A O 1
ATOM 688 N N . LEU A 1 95 ? 0.392 -7.590 9.076 1.00 98.69 95 LEU A N 1
ATOM 689 C CA . LEU A 1 95 ? 1.139 -7.423 7.836 1.00 98.69 95 LEU A CA 1
ATOM 690 C C . LEU A 1 95 ? 2.105 -6.249 7.949 1.00 98.69 95 LEU A C 1
ATOM 692 O O . LEU A 1 95 ? 1.840 -5.324 8.713 1.00 98.69 95 LEU A O 1
ATOM 696 N N . HIS A 1 96 ? 3.195 -6.267 7.186 1.00 98.62 96 HIS A N 1
ATOM 697 C CA . HIS A 1 96 ? 4.171 -5.176 7.153 1.00 98.62 96 HIS A CA 1
ATOM 698 C C . HIS A 1 96 ? 4.728 -4.918 5.745 1.00 98.62 96 HIS A C 1
ATOM 700 O O . HIS A 1 96 ? 4.660 -5.763 4.848 1.00 98.62 96 HIS A O 1
ATOM 706 N N . ALA A 1 97 ? 5.310 -3.735 5.541 1.00 98.12 97 ALA A N 1
ATOM 707 C CA . ALA A 1 97 ? 6.040 -3.418 4.317 1.00 98.12 97 ALA A CA 1
ATOM 708 C C . ALA A 1 97 ? 7.370 -4.187 4.220 1.00 98.12 97 ALA A C 1
ATOM 710 O O . ALA A 1 97 ? 7.941 -4.608 5.225 1.00 98.12 97 ALA A O 1
ATOM 711 N N . GLY A 1 98 ? 7.903 -4.292 3.000 1.00 97.25 98 GLY A N 1
ATOM 712 C CA . GLY A 1 98 ? 9.202 -4.916 2.739 1.00 97.25 98 GLY A CA 1
ATOM 713 C C . GLY A 1 98 ? 9.157 -6.448 2.617 1.00 97.25 98 GLY A C 1
ATOM 714 O O . GLY A 1 98 ? 8.071 -7.021 2.535 1.00 97.25 98 GLY A O 1
ATOM 715 N N . PRO A 1 99 ? 10.331 -7.101 2.521 1.00 97.94 99 PRO A N 1
ATOM 716 C CA . PRO A 1 99 ? 10.467 -8.560 2.485 1.00 97.94 99 PRO A CA 1
ATOM 717 C C . PRO A 1 99 ? 10.257 -9.183 3.879 1.00 97.94 99 PRO A C 1
ATOM 719 O O . PRO A 1 99 ? 10.177 -8.436 4.854 1.00 97.94 99 PRO A O 1
ATOM 722 N N . PRO A 1 100 ? 10.186 -10.526 4.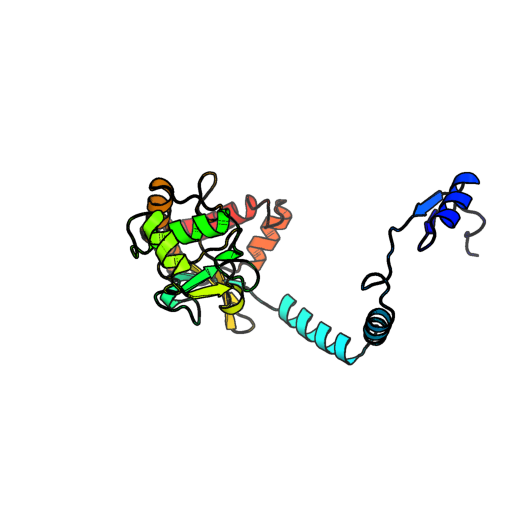001 1.00 98.12 100 PRO A N 1
ATOM 723 C CA . PRO A 1 100 ? 10.125 -11.195 5.302 1.00 98.12 100 PRO A CA 1
ATOM 724 C C . PRO A 1 100 ? 11.232 -10.715 6.245 1.00 98.12 100 PRO A C 1
ATOM 726 O O . PRO A 1 100 ? 12.388 -10.620 5.835 1.00 98.12 100 PRO A O 1
ATOM 729 N N . ILE A 1 101 ? 10.869 -10.421 7.491 1.00 97.75 101 ILE A N 1
ATOM 730 C CA . ILE A 1 101 ? 11.787 -9.935 8.524 1.00 97.75 101 ILE A CA 1
ATOM 731 C C . ILE A 1 101 ? 11.290 -10.387 9.899 1.00 97.75 101 ILE A C 1
ATOM 733 O O . ILE A 1 101 ? 10.081 -10.386 10.148 1.00 97.75 101 ILE A O 1
ATOM 737 N N . SER A 1 102 ? 12.200 -10.797 10.785 1.00 96.62 102 SER A N 1
ATOM 738 C CA . SER A 1 102 ? 11.831 -11.161 12.156 1.00 96.62 102 SER A CA 1
ATOM 739 C C . SER A 1 102 ? 11.636 -9.916 13.021 1.00 96.62 102 SER A C 1
ATOM 741 O O . SER A 1 102 ? 12.171 -8.847 12.720 1.00 96.62 102 SER A O 1
ATOM 743 N N . TRP A 1 103 ? 10.897 -10.047 14.125 1.00 97.12 103 TRP A N 1
ATOM 744 C CA . TRP A 1 103 ? 10.688 -8.953 15.077 1.00 97.12 103 TRP A CA 1
ATOM 745 C C . TRP A 1 103 ? 12.009 -8.320 15.538 1.00 97.12 103 TRP A C 1
ATOM 747 O O . TRP A 1 103 ? 12.119 -7.099 15.620 1.00 97.12 103 TRP A O 1
ATOM 757 N N . GLU A 1 104 ? 13.036 -9.123 15.800 1.00 97.00 104 GLU A N 1
ATOM 758 C CA . GLU A 1 104 ? 14.333 -8.677 16.315 1.00 97.00 104 GLU A CA 1
ATOM 759 C C . GLU A 1 104 ? 15.020 -7.718 15.338 1.00 97.00 104 GLU A C 1
ATOM 761 O O . GLU A 1 104 ? 15.533 -6.677 15.763 1.00 97.00 104 GLU A O 1
ATOM 766 N N . GLU A 1 105 ? 14.948 -8.023 14.041 1.00 97.81 105 GLU A N 1
ATOM 767 C CA . GLU A 1 105 ? 15.573 -7.269 12.950 1.00 97.81 105 GLU A CA 1
ATOM 768 C C . GLU A 1 105 ? 14.774 -6.026 12.532 1.00 97.81 105 GLU A C 1
ATOM 770 O O . GLU A 1 105 ? 15.310 -5.129 11.875 1.00 97.81 105 GLU A O 1
ATOM 775 N N . MET A 1 106 ? 13.503 -5.921 12.933 1.00 98.19 106 MET A N 1
ATOM 776 C CA . MET A 1 106 ? 12.684 -4.753 12.617 1.00 98.19 106 MET A CA 1
ATOM 777 C C . MET A 1 106 ? 13.255 -3.470 13.234 1.00 98.19 106 MET A C 1
ATOM 779 O O . MET A 1 106 ? 13.604 -3.396 14.420 1.00 98.19 106 MET A O 1
ATOM 783 N N . GLY A 1 107 ? 13.286 -2.412 12.421 1.00 97.69 107 GLY A N 1
ATOM 784 C CA . GLY A 1 107 ? 13.670 -1.073 12.860 1.00 97.69 107 GLY A CA 1
ATOM 785 C C . GLY A 1 107 ? 12.655 -0.457 13.829 1.00 97.69 107 GLY A C 1
ATOM 786 O O . GLY A 1 107 ? 11.471 -0.797 13.820 1.00 97.69 107 GLY A O 1
ATOM 787 N N . GLY A 1 108 ? 13.112 0.507 14.634 1.00 98.06 108 GLY A N 1
ATOM 788 C CA . GLY A 1 108 ? 12.303 1.177 15.664 1.00 98.06 108 GLY A CA 1
ATOM 789 C C . GLY A 1 108 ? 10.919 1.661 15.196 1.00 98.06 108 GLY A C 1
ATOM 790 O O . GLY A 1 108 ? 9.934 1.328 15.850 1.00 98.06 108 GLY A O 1
ATOM 791 N N . PRO A 1 109 ? 10.795 2.364 14.051 1.00 97.56 109 PRO A N 1
ATOM 792 C CA . PRO A 1 109 ? 9.493 2.790 13.529 1.00 97.56 109 PRO A CA 1
ATOM 793 C C . PRO A 1 109 ? 8.523 1.636 13.246 1.00 97.56 109 PRO A C 1
ATOM 795 O O . PRO A 1 109 ? 7.333 1.742 13.526 1.00 97.56 109 PRO A O 1
ATOM 798 N N . MET A 1 110 ? 9.014 0.512 12.719 1.00 98.56 110 MET A N 1
ATOM 799 C CA . MET A 1 110 ? 8.172 -0.656 12.451 1.00 98.56 110 MET A CA 1
ATOM 800 C C . MET A 1 110 ? 7.732 -1.325 13.758 1.00 98.56 110 MET A C 1
ATOM 802 O O . MET A 1 110 ? 6.551 -1.630 13.910 1.00 98.56 110 MET A O 1
ATOM 806 N N . LYS A 1 111 ? 8.639 -1.450 14.737 1.00 98.62 111 LYS A N 1
ATOM 807 C CA . LYS A 1 111 ? 8.315 -1.954 16.083 1.00 98.62 111 LYS A CA 1
ATOM 808 C C . LYS A 1 111 ? 7.259 -1.098 16.782 1.00 98.62 111 LYS A C 1
ATOM 810 O O . LYS A 1 111 ? 6.284 -1.631 17.302 1.00 98.62 111 LYS A O 1
ATOM 815 N N . GLY A 1 112 ? 7.408 0.227 16.740 1.00 98.50 112 GLY A N 1
ATOM 816 C CA . GLY A 1 112 ? 6.425 1.161 17.297 1.00 98.50 112 GLY A CA 1
ATOM 817 C C . GLY A 1 112 ? 5.049 1.033 16.637 1.00 98.50 112 GLY A C 1
ATOM 818 O O . GLY A 1 112 ? 4.030 1.021 17.326 1.00 98.50 112 GLY A O 1
ATOM 819 N N . ALA A 1 113 ? 5.020 0.849 15.314 1.00 98.62 113 ALA A N 1
ATOM 820 C CA . ALA A 1 113 ? 3.790 0.662 14.549 1.00 98.62 113 ALA A CA 1
ATOM 821 C C . ALA A 1 113 ? 3.088 -0.661 14.892 1.00 98.62 113 ALA A C 1
ATOM 823 O O . ALA A 1 113 ? 1.869 -0.694 15.027 1.00 98.62 113 ALA A O 1
ATOM 824 N N . ILE A 1 114 ? 3.850 -1.740 15.084 1.00 98.62 114 ILE A N 1
ATOM 825 C CA . ILE A 1 114 ? 3.326 -3.028 15.555 1.00 98.62 114 ILE A CA 1
ATOM 826 C C . ILE A 1 114 ? 2.734 -2.883 16.952 1.00 98.62 114 ILE A C 1
ATOM 828 O O . ILE A 1 114 ? 1.592 -3.272 17.158 1.00 98.62 114 ILE A O 1
ATOM 832 N N . ILE A 1 115 ? 3.458 -2.261 17.886 1.00 98.69 115 ILE A N 1
ATOM 833 C CA . ILE A 1 115 ? 2.955 -1.999 19.242 1.00 98.69 115 ILE A CA 1
ATOM 834 C C . ILE A 1 115 ? 1.626 -1.234 19.188 1.00 98.69 115 ILE A C 1
ATOM 836 O O . ILE A 1 115 ? 0.656 -1.629 19.833 1.00 98.69 115 ILE A O 1
ATOM 840 N N . GLY A 1 116 ? 1.551 -0.176 18.375 1.00 98.62 116 GLY A N 1
ATOM 841 C CA . GLY A 1 116 ? 0.314 0.580 18.200 1.00 98.62 116 GLY A CA 1
ATOM 842 C C . GLY A 1 116 ? -0.813 -0.252 17.584 1.00 98.62 116 GLY A C 1
ATOM 843 O O . GLY A 1 116 ? -1.948 -0.150 18.034 1.00 98.62 116 GLY A O 1
ATOM 844 N N . ALA A 1 117 ? -0.517 -1.119 16.614 1.00 98.62 117 ALA A N 1
ATOM 845 C CA . ALA A 1 117 ? -1.500 -2.028 16.028 1.00 98.62 117 ALA A CA 1
ATOM 846 C C . ALA A 1 117 ? -2.030 -3.056 17.043 1.00 98.62 117 ALA A C 1
ATOM 848 O O . ALA A 1 117 ? -3.233 -3.282 17.103 1.00 98.62 117 ALA A O 1
ATOM 849 N N . VAL A 1 118 ? -1.162 -3.623 17.886 1.00 98.69 118 VAL A N 1
ATOM 850 C CA . VAL A 1 118 ? -1.544 -4.557 18.962 1.00 98.69 118 VAL A CA 1
ATOM 851 C C . VAL A 1 118 ? -2.499 -3.893 19.958 1.00 98.69 118 VAL A C 1
ATOM 853 O O . VAL A 1 118 ? -3.505 -4.489 20.345 1.00 98.69 118 VAL A O 1
ATOM 856 N N . ILE A 1 119 ? -2.211 -2.648 20.349 1.00 98.62 119 ILE A N 1
ATOM 857 C CA . ILE A 1 119 ? -3.082 -1.860 21.233 1.00 98.62 119 ILE A CA 1
ATOM 858 C C . ILE A 1 119 ? -4.397 -1.508 20.522 1.00 98.62 119 ILE A C 1
ATOM 860 O O . ILE A 1 119 ? -5.470 -1.618 21.108 1.00 98.62 119 ILE A O 1
ATOM 864 N N . TYR A 1 120 ? -4.341 -1.122 19.245 1.00 98.56 120 TYR A N 1
ATOM 865 C CA . TYR A 1 120 ? -5.520 -0.798 18.435 1.00 98.56 120 TYR A CA 1
ATOM 866 C C . TYR A 1 120 ? -6.484 -1.986 18.263 1.00 98.56 120 TYR A C 1
ATOM 868 O O . TYR A 1 120 ? -7.705 -1.797 18.287 1.00 98.56 120 TYR A O 1
ATOM 876 N N . GLU A 1 121 ? -5.954 -3.203 18.120 1.00 98.38 121 GLU A N 1
ATOM 877 C CA . GLU A 1 121 ? -6.748 -4.438 18.093 1.00 98.38 121 GLU A CA 1
ATOM 878 C C . GLU A 1 121 ? -7.259 -4.857 19.481 1.00 98.38 121 GLU A C 1
ATOM 880 O O . GLU A 1 121 ? -8.070 -5.774 19.588 1.00 98.38 121 GLU A O 1
ATOM 885 N N . GLY A 1 122 ? -6.806 -4.195 20.550 1.00 97.62 122 GLY A N 1
ATOM 886 C CA . GLY A 1 122 ? -7.192 -4.514 21.922 1.00 97.62 122 GLY A CA 1
ATOM 887 C C . GLY A 1 122 ? -6.608 -5.832 22.431 1.00 97.62 122 GLY A C 1
ATOM 888 O O . GLY A 1 122 ? -7.156 -6.424 23.355 1.00 97.62 122 GLY A O 1
ATOM 889 N N . TRP A 1 123 ? -5.511 -6.319 21.841 1.00 98.12 123 TRP A N 1
ATOM 890 C CA . TRP A 1 123 ? -4.856 -7.550 22.303 1.00 98.12 123 TRP A CA 1
ATOM 891 C C . TRP A 1 123 ? -4.101 -7.341 23.617 1.00 98.12 123 TRP A C 1
ATOM 893 O O . TRP A 1 123 ? -3.959 -8.274 24.404 1.00 98.12 123 TRP A O 1
ATOM 903 N N . THR A 1 124 ? -3.624 -6.117 23.856 1.00 97.56 124 THR A N 1
ATOM 904 C CA . THR A 1 124 ? -3.012 -5.687 25.119 1.00 97.56 124 THR A CA 1
ATOM 905 C C . THR A 1 124 ? -3.319 -4.210 25.380 1.00 97.56 124 THR A C 1
ATOM 907 O O . THR A 1 124 ? -3.672 -3.474 24.460 1.00 97.56 124 THR A O 1
ATOM 910 N N . GLU A 1 125 ? -3.155 -3.763 26.626 1.00 95.00 125 GLU A N 1
ATOM 911 C CA . GLU A 1 125 ? -3.486 -2.388 27.040 1.00 95.00 125 GLU A CA 1
ATOM 912 C C . GLU A 1 125 ? -2.276 -1.445 27.120 1.00 95.00 125 GLU A C 1
ATOM 914 O O . GLU A 1 125 ? -2.440 -0.234 27.251 1.00 95.00 125 GLU A O 1
ATOM 919 N N . THR A 1 126 ? -1.048 -1.974 27.080 1.00 96.69 126 THR A N 1
ATOM 920 C CA . THR A 1 126 ? 0.169 -1.180 27.315 1.00 96.69 126 THR A CA 1
ATOM 921 C C . THR A 1 126 ? 1.243 -1.473 26.281 1.00 96.69 126 THR A C 1
ATOM 923 O O . THR A 1 126 ? 1.364 -2.598 25.803 1.00 96.69 126 THR A O 1
ATOM 926 N N . GLU A 1 127 ? 2.087 -0.480 25.994 1.00 97.00 127 GLU A N 1
ATOM 927 C CA . GLU A 1 127 ? 3.216 -0.641 25.067 1.00 97.00 127 GLU A CA 1
ATOM 928 C C . GLU A 1 127 ? 4.168 -1.765 25.492 1.00 97.00 127 GLU A C 1
ATOM 930 O O . GLU A 1 127 ? 4.675 -2.504 24.648 1.00 97.00 127 GLU A O 1
ATOM 935 N N . LYS A 1 128 ? 4.378 -1.932 26.805 1.00 97.75 128 LYS A N 1
ATOM 936 C CA . LYS A 1 128 ? 5.224 -2.997 27.348 1.00 97.75 128 LYS A CA 1
ATOM 937 C C . LYS A 1 128 ? 4.638 -4.378 27.045 1.00 97.75 128 LYS A C 1
ATOM 939 O O . LYS A 1 128 ? 5.336 -5.207 26.472 1.00 97.75 128 LYS A O 1
ATOM 944 N N . ALA A 1 129 ? 3.362 -4.594 27.370 1.00 98.06 129 ALA A N 1
ATOM 945 C CA . ALA A 1 129 ? 2.684 -5.862 27.096 1.00 98.06 129 ALA A CA 1
ATOM 946 C C . ALA A 1 129 ? 2.607 -6.148 25.587 1.00 98.06 129 ALA A C 1
ATOM 948 O O . ALA A 1 129 ? 2.820 -7.279 25.157 1.00 98.06 129 ALA A O 1
ATOM 949 N N . ALA A 1 130 ? 2.377 -5.116 24.772 1.00 98.06 130 ALA A N 1
ATOM 950 C CA . ALA A 1 130 ? 2.377 -5.239 23.320 1.00 98.06 130 ALA A CA 1
ATOM 951 C C . ALA A 1 130 ? 3.749 -5.654 22.769 1.00 98.06 130 ALA A C 1
ATOM 953 O O . ALA A 1 130 ? 3.827 -6.511 21.892 1.00 98.06 130 ALA A O 1
ATOM 954 N N . SER A 1 131 ? 4.836 -5.077 23.293 1.00 97.50 131 SER A N 1
ATOM 955 C CA . SER A 1 131 ? 6.198 -5.462 22.913 1.00 97.50 131 SER A CA 1
ATOM 956 C C . SER A 1 131 ? 6.527 -6.893 23.341 1.00 97.50 131 SER A C 1
ATOM 958 O O . SER A 1 131 ? 7.167 -7.616 22.581 1.00 97.50 131 SER A O 1
ATOM 960 N N . GLU A 1 132 ? 6.103 -7.309 24.538 1.00 97.94 132 GLU A N 1
ATOM 961 C CA . GLU A 1 132 ? 6.300 -8.677 25.033 1.00 97.94 132 GLU A CA 1
ATOM 962 C C . GLU A 1 132 ? 5.564 -9.688 24.142 1.00 97.94 132 GLU A C 1
ATOM 964 O O . GLU A 1 132 ? 6.174 -10.662 23.697 1.00 97.94 132 GLU A O 1
ATOM 969 N N . MET A 1 133 ? 4.305 -9.400 23.790 1.00 97.62 133 MET A N 1
ATOM 970 C CA . MET A 1 133 ? 3.498 -10.209 22.868 1.00 97.62 133 MET A CA 1
ATOM 971 C C . MET A 1 133 ? 4.105 -10.269 21.457 1.00 97.62 133 MET A C 1
ATOM 973 O O . MET A 1 133 ? 4.113 -11.323 20.825 1.00 97.62 133 MET A O 1
ATOM 977 N N . ALA A 1 134 ? 4.646 -9.158 20.950 1.00 96.94 134 ALA A N 1
ATOM 978 C CA . ALA A 1 134 ? 5.316 -9.139 19.650 1.00 96.94 134 ALA A CA 1
ATOM 979 C C . ALA A 1 134 ? 6.564 -10.035 19.619 1.00 96.94 134 ALA A C 1
ATOM 981 O O . ALA A 1 134 ? 6.845 -10.649 18.592 1.00 96.94 134 ALA A O 1
ATOM 982 N N . SER A 1 135 ? 7.279 -10.159 20.742 1.00 96.69 135 SER A N 1
ATOM 983 C CA . SER A 1 135 ? 8.449 -11.040 20.858 1.00 96.69 135 SER A CA 1
ATOM 984 C C . SER A 1 135 ? 8.137 -12.482 21.279 1.00 96.69 135 SER A C 1
ATOM 986 O O . SER A 1 135 ? 9.019 -13.332 21.197 1.00 96.69 135 SER A O 1
ATOM 988 N N . SER A 1 136 ? 6.918 -12.784 21.743 1.00 96.19 136 SER A N 1
ATOM 989 C CA . SER A 1 136 ? 6.572 -14.108 22.288 1.00 96.19 136 SER A CA 1
ATOM 990 C C . SER A 1 136 ? 6.279 -15.168 21.220 1.00 96.19 136 SER A C 1
ATOM 992 O O . SER A 1 136 ? 6.184 -16.353 21.539 1.00 96.19 136 SER A O 1
ATOM 994 N N . GLY A 1 137 ? 6.127 -14.758 19.956 1.00 93.81 137 GLY A N 1
ATOM 995 C CA . GLY A 1 137 ? 5.681 -15.623 18.860 1.00 93.81 137 GLY A CA 1
ATOM 996 C C . GLY A 1 137 ? 4.159 -15.785 18.772 1.00 93.81 137 GLY A C 1
ATOM 997 O O . GLY A 1 137 ? 3.674 -16.535 17.929 1.00 93.81 137 GLY A O 1
ATOM 998 N N . GLU A 1 138 ? 3.389 -15.071 19.599 1.00 96.31 138 GLU A N 1
ATOM 999 C CA . GLU A 1 138 ? 1.920 -15.066 19.533 1.00 96.31 138 GLU A CA 1
ATOM 1000 C C . GLU A 1 138 ? 1.358 -14.316 18.318 1.00 96.31 138 GLU A C 1
ATOM 1002 O O . GLU A 1 138 ? 0.195 -14.518 17.957 1.00 96.31 138 GLU A O 1
ATOM 1007 N N . ILE A 1 139 ? 2.162 -13.442 17.704 1.00 97.69 139 ILE A N 1
ATOM 1008 C CA . ILE A 1 139 ? 1.804 -12.669 16.515 1.00 97.69 139 ILE A CA 1
ATOM 1009 C C . ILE A 1 139 ? 2.537 -13.240 15.306 1.00 97.69 139 ILE A C 1
ATOM 1011 O O . ILE A 1 139 ? 3.757 -13.391 15.304 1.00 97.69 139 ILE A O 1
ATOM 1015 N N . THR A 1 140 ? 1.787 -13.502 14.239 1.00 97.75 140 THR A N 1
ATOM 1016 C CA . THR A 1 140 ? 2.366 -13.815 12.931 1.00 97.75 140 THR A CA 1
ATOM 1017 C C . THR A 1 140 ? 2.645 -12.521 12.174 1.00 97.75 140 THR A C 1
ATOM 1019 O O . THR A 1 140 ? 1.715 -11.782 11.849 1.00 97.75 140 THR A O 1
ATOM 1022 N N . PHE A 1 141 ? 3.910 -12.270 11.845 1.00 98.19 141 PHE A N 1
ATOM 1023 C CA . PHE A 1 141 ? 4.306 -11.189 10.943 1.00 98.19 141 PHE A CA 1
ATOM 1024 C C . PHE A 1 141 ? 4.431 -11.714 9.515 1.00 98.19 141 PHE A C 1
ATOM 1026 O O . PHE A 1 141 ? 5.055 -12.752 9.291 1.00 98.19 141 PHE A O 1
ATOM 1033 N N . SER A 1 142 ? 3.841 -11.011 8.547 1.00 98.06 142 SER A N 1
ATOM 1034 C CA . SER A 1 142 ? 3.959 -11.388 7.135 1.00 98.06 142 SER A CA 1
ATOM 1035 C C . SER A 1 142 ? 4.042 -10.169 6.210 1.00 98.06 142 SER A C 1
ATOM 1037 O O . SER A 1 142 ? 3.331 -9.186 6.424 1.00 98.06 142 SER A O 1
ATOM 1039 N N . PRO A 1 143 ? 4.859 -10.203 5.145 1.00 98.50 143 PRO A N 1
ATOM 1040 C CA . PRO A 1 143 ? 4.893 -9.135 4.155 1.00 98.50 143 PRO A CA 1
ATOM 1041 C C . PRO A 1 143 ? 3.541 -8.898 3.490 1.00 98.50 143 PRO A C 1
ATOM 1043 O O . PRO A 1 143 ? 2.929 -9.834 2.977 1.00 98.50 143 PRO A O 1
ATOM 1046 N N . CYS A 1 144 ? 3.129 -7.637 3.344 1.00 98.62 144 CYS A N 1
ATOM 1047 C CA . CYS A 1 144 ? 1.919 -7.279 2.598 1.00 98.62 144 CYS A CA 1
ATOM 1048 C C . CYS A 1 144 ? 1.894 -7.911 1.189 1.00 98.62 144 CYS A C 1
ATOM 1050 O O . CYS A 1 144 ? 0.858 -8.412 0.751 1.00 98.62 144 CYS A O 1
ATOM 1052 N N . HIS A 1 145 ? 3.047 -7.976 0.511 1.00 98.00 145 HIS A N 1
ATOM 1053 C CA . HIS A 1 145 ? 3.168 -8.520 -0.847 1.00 98.00 145 HIS A CA 1
ATOM 1054 C C . HIS A 1 145 ? 2.807 -10.012 -0.954 1.00 98.00 145 HIS A C 1
ATOM 1056 O O . HIS A 1 145 ? 2.378 -10.447 -2.021 1.00 98.00 145 HIS A O 1
ATOM 1062 N N . HIS A 1 146 ? 2.913 -10.792 0.130 1.00 97.88 146 HIS A N 1
ATOM 1063 C CA . HIS A 1 146 ? 2.474 -12.195 0.149 1.00 97.88 146 HIS A CA 1
ATOM 1064 C C . HIS A 1 146 ? 0.945 -12.338 0.200 1.00 97.88 146 HIS A C 1
ATOM 1066 O O . HIS A 1 146 ? 0.412 -13.401 -0.105 1.00 97.88 146 HIS A O 1
ATOM 1072 N N . HIS A 1 147 ? 0.242 -11.259 0.546 1.00 98.25 147 HIS A N 1
ATOM 1073 C CA . HIS A 1 147 ? -1.205 -11.218 0.739 1.00 98.25 147 HIS A CA 1
ATOM 1074 C C . HIS A 1 147 ? -1.898 -10.293 -0.275 1.00 98.25 147 HIS A C 1
ATOM 1076 O O . HIS A 1 147 ? -2.982 -9.770 -0.022 1.00 98.25 147 HIS A O 1
ATOM 1082 N N . SER A 1 148 ? -1.258 -10.044 -1.425 1.00 98.19 148 SER A N 1
ATOM 1083 C CA . SER A 1 148 ? -1.743 -9.102 -2.447 1.00 98.19 148 SER A CA 1
ATOM 1084 C C . SER A 1 148 ? -2.010 -7.692 -1.897 1.00 98.19 148 SER A C 1
ATOM 1086 O O . SER A 1 148 ? -2.857 -6.964 -2.409 1.00 98.19 148 SER A O 1
ATOM 1088 N N . ALA A 1 149 ? -1.306 -7.293 -0.843 1.00 98.62 149 ALA A N 1
ATOM 1089 C CA . ALA A 1 149 ? -1.446 -5.991 -0.220 1.00 98.62 149 ALA A CA 1
ATOM 1090 C C . ALA A 1 149 ? -0.163 -5.170 -0.371 1.00 98.62 149 ALA A C 1
ATOM 1092 O O . ALA A 1 149 ? 0.932 -5.698 -0.570 1.00 98.62 149 ALA A O 1
ATOM 1093 N N . VAL A 1 150 ? -0.294 -3.862 -0.207 1.00 98.38 150 VAL A N 1
ATOM 1094 C CA . VAL A 1 150 ? 0.821 -2.930 -0.055 1.00 98.38 150 VAL A CA 1
ATOM 1095 C C . VAL A 1 150 ? 0.528 -1.991 1.108 1.00 98.38 150 VAL A C 1
ATOM 1097 O O . VAL A 1 150 ? -0.621 -1.645 1.370 1.00 98.38 150 VAL A O 1
ATOM 1100 N N . GLY A 1 151 ? 1.570 -1.594 1.831 1.00 97.00 151 GLY A N 1
ATOM 1101 C CA . GLY A 1 151 ? 1.466 -0.655 2.942 1.00 97.00 151 GLY A CA 1
ATOM 1102 C C . GLY A 1 151 ? 2.569 0.401 2.838 1.00 97.00 151 GLY A C 1
ATOM 1103 O O . GLY A 1 151 ? 3.721 0.034 2.603 1.00 97.00 151 GLY A O 1
ATOM 1104 N N . PRO A 1 152 ? 2.262 1.700 2.988 1.00 95.88 152 PRO A N 1
ATOM 1105 C CA . PRO A 1 152 ? 3.264 2.755 2.936 1.00 95.88 152 PRO A CA 1
ATOM 1106 C C . PRO A 1 152 ? 4.114 2.779 4.214 1.00 95.88 152 PRO A C 1
ATOM 1108 O O . PRO A 1 152 ? 3.592 2.618 5.318 1.00 95.88 152 PRO A O 1
ATOM 1111 N N . MET A 1 153 ? 5.405 3.096 4.077 1.00 96.69 153 MET A N 1
ATOM 1112 C CA . MET A 1 153 ? 6.359 3.235 5.192 1.00 96.69 153 MET A CA 1
ATOM 1113 C C . MET A 1 153 ? 6.530 1.926 5.983 1.00 96.69 153 MET A C 1
ATOM 1115 O O . MET A 1 153 ? 6.977 0.952 5.387 1.00 96.69 153 MET A O 1
ATOM 1119 N N . SER A 1 154 ? 6.192 1.859 7.282 1.00 97.06 154 SER A N 1
ATOM 1120 C CA . SER A 1 154 ? 6.181 0.574 8.012 1.00 97.06 154 SER A CA 1
ATOM 1121 C C . SER A 1 154 ? 5.131 -0.398 7.465 1.00 97.06 154 SER A C 1
ATOM 1123 O O . SER A 1 154 ? 5.280 -1.612 7.591 1.00 97.06 154 SER A O 1
ATOM 1125 N N . GLY A 1 155 ? 4.086 0.138 6.825 1.00 96.81 155 GLY A N 1
ATOM 1126 C CA . GLY A 1 155 ? 3.069 -0.617 6.109 1.00 96.81 155 GLY A CA 1
ATOM 1127 C C . GLY A 1 155 ? 2.244 -1.553 6.975 1.00 96.81 155 GLY A C 1
ATOM 1128 O O . GLY A 1 155 ? 1.750 -2.543 6.445 1.00 96.81 155 GLY A O 1
ATOM 1129 N N . ILE A 1 156 ? 2.111 -1.263 8.274 1.00 98.38 156 ILE A N 1
ATOM 1130 C CA . ILE A 1 156 ? 1.373 -2.137 9.183 1.00 98.38 156 ILE A CA 1
ATOM 1131 C C . ILE A 1 156 ? -0.111 -2.181 8.810 1.00 98.38 156 ILE A C 1
ATOM 1133 O O . ILE A 1 156 ? -0.757 -1.139 8.657 1.00 98.38 156 ILE A O 1
ATOM 1137 N N . ILE A 1 157 ? -0.635 -3.399 8.664 1.00 98.75 157 ILE A N 1
ATOM 1138 C CA . ILE A 1 157 ? -2.064 -3.680 8.491 1.00 98.75 157 ILE A CA 1
ATOM 1139 C C . ILE A 1 157 ? -2.454 -4.746 9.512 1.00 98.75 157 ILE A C 1
ATOM 1141 O O . ILE A 1 157 ? -1.917 -5.854 9.487 1.00 98.75 157 ILE A O 1
ATOM 1145 N N . SER A 1 158 ? -3.387 -4.408 10.399 1.00 98.62 158 SER A N 1
ATOM 1146 C CA . SER A 1 158 ? -3.947 -5.317 11.400 1.00 98.62 158 SER A CA 1
ATOM 1147 C C . SER A 1 158 ? -5.370 -5.758 11.027 1.00 98.62 158 SER A C 1
ATOM 1149 O O . SER A 1 158 ? -5.994 -5.121 10.172 1.00 98.62 158 SER A O 1
ATOM 1151 N N . PRO A 1 159 ? -5.895 -6.852 11.612 1.00 98.50 159 PRO A N 1
ATOM 1152 C CA . PRO A 1 159 ? -7.147 -7.476 11.175 1.00 98.50 159 PRO A CA 1
ATOM 1153 C C . PRO A 1 159 ? -8.354 -6.531 11.136 1.00 98.50 159 PRO A C 1
ATOM 1155 O O . PRO A 1 159 ? -9.206 -6.668 10.252 1.00 98.50 159 PRO A O 1
ATOM 1158 N N . SER A 1 160 ? -8.430 -5.562 12.051 1.00 98.19 160 SER A N 1
ATOM 1159 C CA . SER A 1 160 ? -9.524 -4.597 12.128 1.00 98.19 160 SER A CA 1
ATOM 1160 C C . SER A 1 160 ? -9.347 -3.328 11.322 1.00 98.19 160 SER A C 1
ATOM 1162 O O . SER A 1 160 ? -10.340 -2.646 11.065 1.00 98.19 160 SER A O 1
ATOM 1164 N N . MET A 1 161 ? -8.145 -3.067 10.808 1.00 98.56 161 MET A N 1
ATOM 1165 C CA . MET A 1 161 ? -7.941 -1.910 9.949 1.00 98.56 161 MET A CA 1
ATOM 1166 C C . MET A 1 161 ? -8.784 -2.009 8.671 1.00 98.56 161 MET A C 1
ATOM 1168 O O . MET A 1 161 ? -8.878 -3.075 8.046 1.00 98.56 161 MET A O 1
ATOM 1172 N N . PRO A 1 162 ? -9.385 -0.892 8.234 1.00 98.56 162 PRO A N 1
ATOM 1173 C CA . PRO A 1 162 ? -10.017 -0.835 6.933 1.00 98.56 162 PRO A CA 1
ATOM 1174 C C . PRO A 1 162 ? -8.958 -0.810 5.826 1.00 98.56 162 PRO A C 1
ATOM 1176 O O . PRO A 1 162 ? -7.901 -0.186 5.949 1.00 98.56 162 PRO A O 1
ATOM 1179 N N . VAL A 1 163 ? -9.274 -1.455 4.707 1.00 98.69 163 VAL A N 1
ATOM 1180 C CA . VAL A 1 163 ? -8.450 -1.476 3.497 1.00 98.69 163 VAL A CA 1
ATOM 1181 C C . VAL A 1 163 ? -9.268 -1.068 2.281 1.00 98.69 163 VAL A C 1
ATOM 1183 O O . VAL A 1 163 ? -10.441 -1.427 2.145 1.00 98.69 163 VAL A O 1
ATOM 1186 N N . TRP A 1 164 ? -8.633 -0.331 1.377 1.00 98.44 164 TRP A N 1
ATOM 1187 C CA . TRP A 1 164 ? -9.118 -0.145 0.018 1.00 98.44 164 TRP A CA 1
ATOM 1188 C C . TRP A 1 164 ? -9.014 -1.462 -0.744 1.00 98.44 164 TRP A C 1
ATOM 1190 O O . TRP A 1 164 ? -8.004 -2.156 -0.643 1.00 98.44 164 TRP A O 1
ATOM 1200 N N . ILE A 1 165 ? -10.046 -1.786 -1.518 1.00 98.38 165 ILE A N 1
ATOM 1201 C CA . ILE A 1 165 ? -10.087 -2.958 -2.390 1.00 98.38 165 ILE A CA 1
ATOM 1202 C C . ILE A 1 165 ? -9.997 -2.458 -3.825 1.00 98.38 165 ILE A C 1
ATOM 1204 O O . ILE A 1 165 ? -10.933 -1.833 -4.330 1.00 98.38 165 ILE A O 1
ATOM 1208 N N . VAL A 1 166 ? -8.871 -2.734 -4.472 1.00 98.38 166 VAL A N 1
ATOM 1209 C CA . VAL A 1 166 ? -8.657 -2.450 -5.890 1.00 98.38 166 VAL A CA 1
ATOM 1210 C C . VAL A 1 166 ? -8.767 -3.756 -6.655 1.00 98.38 166 VAL A C 1
ATOM 1212 O O . VAL A 1 166 ? -8.147 -4.749 -6.286 1.00 98.38 166 VAL A O 1
ATOM 1215 N N . GLU A 1 167 ? -9.554 -3.765 -7.719 1.00 98.19 167 GLU A N 1
ATOM 1216 C CA . GLU A 1 167 ? -9.701 -4.914 -8.606 1.00 98.19 167 GLU A CA 1
ATOM 1217 C C . GLU A 1 167 ? -9.176 -4.549 -9.988 1.00 98.19 167 GLU A C 1
ATOM 1219 O O . GLU A 1 167 ? -9.475 -3.481 -10.512 1.00 98.19 167 GLU A O 1
ATOM 1224 N N . ASN A 1 168 ? -8.367 -5.423 -10.575 1.00 98.06 168 ASN A N 1
ATOM 1225 C CA . ASN A 1 168 ? -8.013 -5.331 -11.979 1.00 98.06 168 ASN A CA 1
ATOM 1226 C C . ASN A 1 168 ? -9.123 -5.988 -12.806 1.00 98.06 168 ASN A C 1
ATOM 1228 O O . ASN A 1 168 ? -9.161 -7.214 -12.889 1.00 98.06 168 ASN A O 1
ATOM 1232 N N . THR A 1 169 ? -10.000 -5.209 -13.437 1.00 97.19 169 THR A N 1
ATOM 1233 C CA . THR A 1 169 ? -11.152 -5.758 -14.180 1.00 97.19 169 THR A CA 1
ATOM 1234 C C . THR A 1 169 ? -10.759 -6.536 -15.439 1.00 97.19 169 THR A C 1
ATOM 1236 O O . THR A 1 169 ? -11.548 -7.340 -15.922 1.00 97.19 169 THR A O 1
ATOM 1239 N N . GLU A 1 170 ? -9.524 -6.380 -15.920 1.00 97.50 170 GLU A N 1
ATOM 1240 C CA . GLU A 1 170 ? -8.989 -7.122 -17.071 1.00 97.50 170 GLU A CA 1
ATOM 1241 C C . GLU A 1 170 ? -8.645 -8.587 -16.731 1.00 97.50 170 GLU A C 1
ATOM 1243 O O . GLU A 1 170 ? -8.769 -9.481 -17.567 1.00 97.50 170 GLU A O 1
ATOM 1248 N N . HIS A 1 171 ? -8.193 -8.865 -15.502 1.00 94.75 171 HIS A N 1
ATOM 1249 C CA . HIS A 1 171 ? -7.720 -10.205 -15.105 1.00 94.75 171 HIS A CA 1
ATOM 1250 C C . HIS A 1 171 ? -8.319 -10.726 -13.787 1.00 94.75 171 HIS A C 1
ATOM 1252 O O . HIS A 1 171 ? -7.986 -11.828 -13.354 1.00 94.75 171 HIS A O 1
ATOM 1258 N N . GLY A 1 172 ? -9.179 -9.951 -13.124 1.00 96.31 172 GLY A N 1
ATOM 1259 C CA . GLY A 1 172 ? -9.890 -10.314 -11.893 1.00 96.31 172 GLY A CA 1
ATOM 1260 C C . GLY A 1 172 ? -9.039 -10.341 -10.617 1.00 96.31 172 GLY A C 1
ATOM 1261 O O . GLY A 1 172 ? -9.568 -10.575 -9.529 1.00 96.31 172 GLY A O 1
ATOM 1262 N N . ASN A 1 173 ? -7.723 -10.110 -10.703 1.00 97.50 173 ASN A N 1
ATOM 1263 C CA . ASN A 1 173 ? -6.867 -10.074 -9.519 1.00 97.50 173 ASN A CA 1
ATOM 1264 C C . ASN A 1 173 ? -7.154 -8.825 -8.670 1.00 97.50 173 ASN A C 1
ATOM 1266 O O . ASN A 1 173 ? -7.433 -7.747 -9.197 1.00 97.50 173 ASN A O 1
ATOM 1270 N N . LYS A 1 174 ? -7.043 -8.962 -7.346 1.00 98.12 174 LYS A N 1
ATOM 1271 C CA . LYS A 1 174 ? -7.293 -7.879 -6.387 1.00 98.12 174 LYS A CA 1
ATOM 1272 C C . LYS A 1 174 ? -6.019 -7.448 -5.685 1.00 98.12 174 LYS A C 1
ATOM 1274 O O . LYS A 1 174 ? -5.072 -8.225 -5.557 1.00 98.12 174 LYS A O 1
ATOM 1279 N N . SER A 1 175 ? -5.999 -6.206 -5.229 1.00 98.25 175 SER A N 1
ATOM 1280 C CA . SER A 1 175 ? -4.948 -5.679 -4.372 1.00 98.25 175 SER A CA 1
ATOM 1281 C C . SER A 1 175 ? -5.513 -4.767 -3.293 1.00 98.25 175 SER A C 1
ATOM 1283 O O . SER A 1 175 ? -6.563 -4.147 -3.474 1.00 98.25 175 SER A O 1
ATOM 1285 N N . TYR A 1 176 ? -4.807 -4.697 -2.168 1.00 98.75 176 TYR A N 1
ATOM 1286 C CA . TYR A 1 176 ? -5.279 -4.022 -0.963 1.00 98.75 176 TYR A CA 1
ATOM 1287 C C . TYR A 1 176 ? -4.262 -3.007 -0.452 1.00 98.75 176 TYR A C 1
ATOM 1289 O O . TYR A 1 176 ? -3.056 -3.220 -0.548 1.00 98.75 176 TYR A O 1
ATOM 1297 N N . SER A 1 177 ? -4.744 -1.912 0.125 1.00 98.44 177 SER A N 1
ATOM 1298 C CA . SER A 1 177 ? -3.902 -0.957 0.850 1.00 98.44 177 SER A CA 1
ATOM 1299 C C . SER A 1 177 ? -4.672 -0.380 2.023 1.00 98.44 177 SER A C 1
ATOM 1301 O O . SER A 1 177 ? -5.880 -0.160 1.926 1.00 98.44 177 SER A O 1
ATOM 1303 N N . ASN A 1 178 ? -3.978 -0.102 3.122 1.00 97.12 178 ASN A N 1
A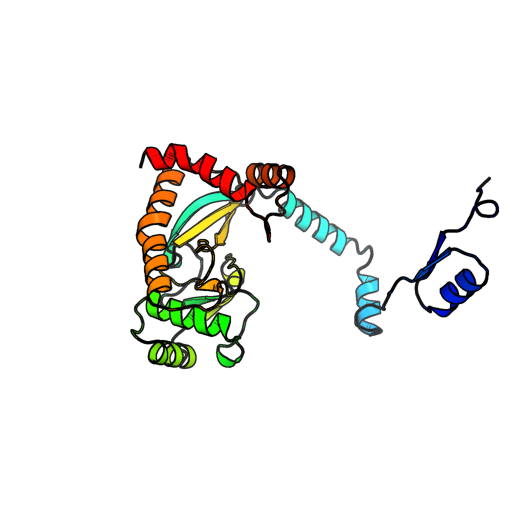TOM 1304 C CA . ASN A 1 178 ? -4.560 0.606 4.258 1.00 97.12 178 ASN A CA 1
ATOM 1305 C C . ASN A 1 178 ? -4.867 2.080 3.923 1.00 97.12 178 ASN A C 1
ATOM 1307 O O . ASN A 1 178 ? -4.529 2.600 2.853 1.00 97.12 178 ASN A O 1
ATOM 1311 N N . PHE A 1 179 ? -5.556 2.743 4.850 1.00 97.75 179 PHE A N 1
ATOM 1312 C CA . PHE A 1 179 ? -5.903 4.157 4.756 1.00 97.75 179 PHE A CA 1
ATOM 1313 C C . PHE A 1 179 ? -4.728 5.053 5.159 1.00 97.75 179 PHE A C 1
ATOM 1315 O O . PHE A 1 179 ? -3.925 4.717 6.026 1.00 97.75 179 PHE A O 1
ATOM 1322 N N . ASN A 1 180 ? -4.656 6.240 4.555 1.00 95.88 180 ASN A N 1
ATOM 1323 C CA . ASN A 1 180 ? -3.714 7.272 4.971 1.00 95.88 180 ASN A CA 1
ATOM 1324 C C . ASN A 1 180 ? -4.225 7.958 6.250 1.00 95.88 180 ASN A C 1
ATOM 1326 O O . ASN A 1 180 ? -5.322 8.508 6.272 1.00 95.88 180 ASN A O 1
ATOM 1330 N N . GLU A 1 181 ? -3.400 7.955 7.293 1.00 95.31 181 GLU A N 1
ATOM 1331 C CA . GLU A 1 181 ? -3.711 8.502 8.621 1.00 95.31 181 GLU A CA 1
ATOM 1332 C C . GLU A 1 181 ? -3.537 10.031 8.736 1.00 95.31 181 GLU A C 1
ATOM 1334 O O . GLU A 1 181 ? -3.714 10.610 9.812 1.00 95.31 181 GLU A O 1
ATOM 1339 N N . GLY A 1 182 ? -3.131 10.688 7.648 1.00 91.81 182 GLY A N 1
ATOM 1340 C CA . GLY A 1 182 ? -2.794 12.105 7.592 1.00 91.81 182 GLY A CA 1
ATOM 1341 C C . GLY A 1 182 ? -1.299 12.396 7.770 1.00 91.81 182 GLY A C 1
ATOM 1342 O O . GLY A 1 182 ? -0.420 11.576 7.471 1.00 91.81 182 GLY A O 1
ATOM 1343 N N . LEU A 1 183 ? -1.014 13.622 8.214 1.00 88.31 183 LEU A N 1
ATOM 1344 C CA . LEU A 1 183 ? 0.332 14.143 8.466 1.00 88.31 183 LEU A CA 1
ATOM 1345 C C . LEU A 1 183 ? 0.622 14.213 9.973 1.00 88.31 183 LEU A C 1
ATOM 1347 O O . LEU A 1 183 ? -0.291 14.253 10.796 1.00 88.31 183 LEU A O 1
ATOM 1351 N N . GLY A 1 184 ? 1.906 14.275 10.331 1.00 93.00 184 GLY A N 1
ATOM 1352 C CA . GLY A 1 184 ? 2.358 14.382 11.720 1.00 93.00 184 GLY A CA 1
ATOM 1353 C C . GLY A 1 184 ? 2.548 13.019 12.383 1.00 93.00 184 GLY A C 1
ATOM 1354 O O . GLY A 1 184 ? 3.111 12.108 11.778 1.00 93.00 184 GLY A O 1
ATOM 1355 N N . LYS A 1 185 ? 2.106 12.886 13.639 1.00 95.38 185 LYS A N 1
ATOM 1356 C CA . LYS A 1 185 ? 2.184 11.627 14.392 1.00 95.38 185 LYS A CA 1
ATOM 1357 C C . LYS A 1 185 ? 1.170 10.631 13.830 1.00 95.38 185 LYS A C 1
ATOM 1359 O O . LYS A 1 185 ? -0.038 10.865 13.918 1.00 95.38 185 LYS A O 1
ATOM 1364 N N . VAL A 1 186 ? 1.682 9.565 13.226 1.00 97.50 186 VAL A N 1
ATOM 1365 C CA . VAL A 1 186 ? 0.914 8.507 12.560 1.00 97.50 186 VAL A CA 1
ATOM 1366 C C . VAL A 1 186 ? 1.599 7.156 12.756 1.00 97.50 186 VAL A C 1
ATOM 1368 O O . VAL A 1 186 ? 2.831 7.086 12.868 1.00 97.50 186 VAL A O 1
ATOM 1371 N N . LEU A 1 187 ? 0.806 6.089 12.758 1.00 98.12 187 LEU A N 1
ATOM 1372 C CA . LEU A 1 187 ? 1.241 4.716 12.982 1.00 98.12 187 LEU A CA 1
ATOM 1373 C C . LEU A 1 187 ? 2.263 4.261 11.947 1.00 98.12 187 LEU A C 1
ATOM 1375 O O . LEU A 1 187 ? 3.246 3.621 12.304 1.00 98.12 187 LEU A O 1
ATOM 1379 N N . ARG A 1 188 ? 2.105 4.644 10.675 1.00 97.00 188 ARG A N 1
ATOM 1380 C CA . ARG A 1 188 ? 3.054 4.268 9.608 1.00 97.00 188 ARG A CA 1
ATOM 1381 C C . ARG A 1 188 ? 4.502 4.751 9.823 1.00 97.00 188 ARG A C 1
ATOM 1383 O O . ARG A 1 188 ? 5.410 4.256 9.158 1.00 97.00 188 ARG A O 1
ATOM 1390 N N . TYR A 1 189 ? 4.726 5.697 10.742 1.00 97.56 189 TYR A N 1
ATOM 1391 C CA . TYR A 1 189 ? 6.056 6.145 11.189 1.00 97.56 189 TYR A CA 1
ATOM 1392 C C . TYR A 1 189 ? 6.438 5.647 12.592 1.00 97.56 189 TYR A C 1
ATOM 1394 O O . TYR A 1 189 ? 7.470 6.042 13.128 1.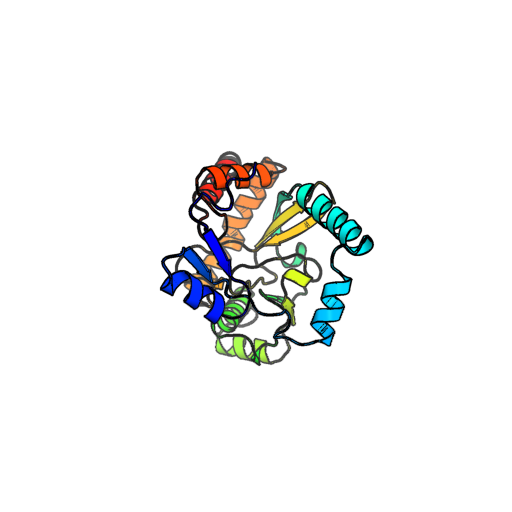00 97.56 189 TYR A O 1
ATOM 1402 N N . GLY A 1 190 ? 5.622 4.781 13.188 1.00 97.56 190 GLY A N 1
ATOM 1403 C CA . GLY A 1 190 ? 5.858 4.169 14.491 1.00 97.56 190 GLY A CA 1
ATOM 1404 C C . GLY A 1 190 ? 5.267 4.906 15.684 1.00 97.56 190 GLY A C 1
ATOM 1405 O O . GLY A 1 190 ? 5.484 4.471 16.810 1.00 97.56 190 GLY A O 1
ATOM 1406 N N . ALA A 1 191 ? 4.525 5.998 15.471 1.00 97.81 191 ALA A N 1
ATOM 1407 C CA . ALA A 1 191 ? 3.838 6.674 16.565 1.00 97.81 191 ALA A CA 1
ATOM 1408 C C . ALA A 1 191 ? 2.630 5.844 17.023 1.00 97.81 191 ALA A C 1
ATOM 1410 O O . ALA A 1 191 ? 1.832 5.407 16.202 1.00 97.81 191 ALA A O 1
ATOM 1411 N N . ASN A 1 192 ? 2.478 5.659 18.329 1.00 97.19 192 ASN A N 1
ATOM 1412 C CA . ASN A 1 192 ? 1.482 4.765 18.929 1.00 97.19 192 ASN A CA 1
ATOM 1413 C C . ASN A 1 192 ? 0.817 5.374 20.179 1.00 97.19 192 ASN A C 1
ATOM 1415 O O . ASN A 1 192 ? 0.242 4.662 20.997 1.00 97.19 19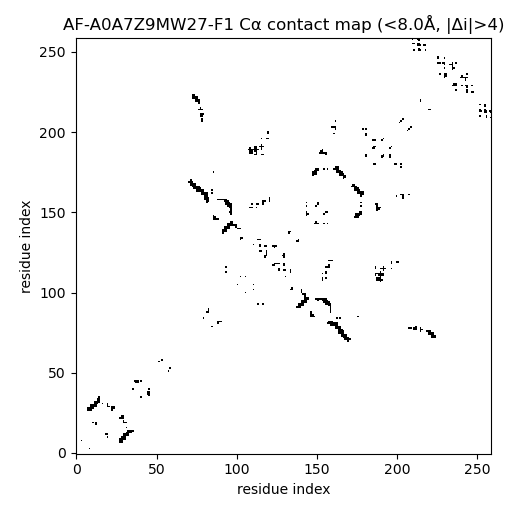2 ASN A O 1
ATOM 1419 N N . SER A 1 193 ? 0.862 6.703 20.313 1.00 97.44 193 SER A N 1
ATOM 1420 C CA . SER A 1 193 ? 0.198 7.425 21.398 1.00 97.44 193 SER A CA 1
ATOM 1421 C C . SER A 1 193 ? -1.333 7.276 21.335 1.00 97.44 193 SER A C 1
ATOM 1423 O O . SER A 1 193 ? -1.883 7.018 20.260 1.00 97.44 193 SER A O 1
ATOM 1425 N N . PRO A 1 194 ? -2.063 7.526 22.442 1.00 97.44 194 PRO A N 1
ATOM 1426 C CA . PRO A 1 194 ? -3.525 7.404 22.471 1.00 97.44 194 PRO A CA 1
ATOM 1427 C C . PRO A 1 194 ? -4.254 8.201 21.376 1.00 97.44 194 PRO A C 1
ATOM 1429 O O . PRO A 1 194 ? -5.251 7.736 20.833 1.00 97.44 194 PRO A O 1
ATOM 1432 N N . GLU A 1 195 ? -3.736 9.374 20.991 1.00 97.50 195 GLU A N 1
ATOM 1433 C CA . GLU A 1 195 ? -4.278 10.182 19.884 1.00 97.50 195 GLU A CA 1
ATOM 1434 C C . GLU A 1 195 ? -4.170 9.487 18.514 1.00 97.50 195 GLU A C 1
ATOM 1436 O O . GLU A 1 195 ? -5.051 9.659 17.669 1.00 97.50 195 GLU A O 1
ATOM 1441 N N . VAL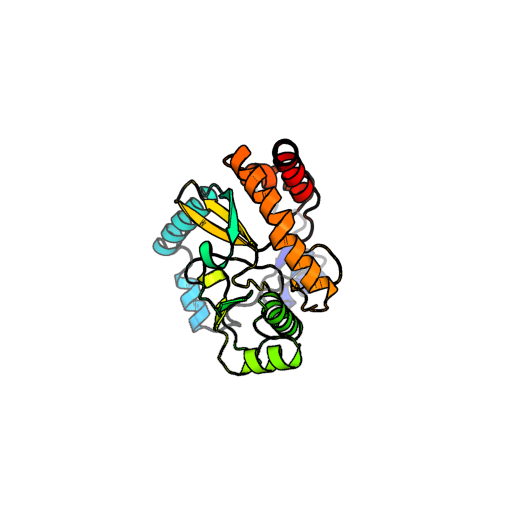 A 1 196 ? -3.117 8.690 18.287 1.00 98.06 196 VAL A N 1
ATOM 1442 C CA . VAL A 1 196 ? -2.950 7.904 17.057 1.00 98.06 196 VAL A CA 1
ATOM 1443 C C . VAL A 1 196 ? -3.962 6.767 17.044 1.00 98.06 196 VAL A C 1
ATOM 1445 O O . VAL A 1 196 ? -4.678 6.605 16.060 1.00 98.06 196 VAL A O 1
ATOM 1448 N N . ILE A 1 197 ? -4.088 6.033 18.154 1.00 98.25 197 ILE A N 1
ATOM 1449 C CA . ILE A 1 197 ? -5.044 4.923 18.269 1.00 98.25 197 ILE A CA 1
ATOM 1450 C C . ILE A 1 197 ? -6.487 5.417 18.102 1.00 98.25 197 ILE A C 1
ATOM 1452 O O . ILE A 1 197 ? -7.259 4.823 17.348 1.00 98.25 197 ILE A O 1
ATOM 1456 N N . LEU A 1 198 ? -6.836 6.552 18.717 1.00 98.06 198 LEU A N 1
ATOM 1457 C CA . LEU A 1 198 ? -8.145 7.186 18.550 1.00 98.06 198 LEU A CA 1
ATOM 1458 C C . LEU A 1 198 ? -8.411 7.574 17.088 1.00 98.06 198 LEU A C 1
ATOM 1460 O O . LEU A 1 198 ? -9.513 7.368 16.582 1.00 98.06 198 LEU A O 1
ATOM 1464 N N . ARG A 1 199 ? -7.403 8.101 16.380 1.00 98.31 199 ARG A N 1
ATOM 1465 C CA . ARG A 1 199 ? -7.532 8.414 14.952 1.00 98.31 199 ARG A CA 1
ATOM 1466 C C . ARG A 1 199 ? -7.753 7.158 14.115 1.00 98.31 199 ARG A C 1
ATOM 1468 O O . ARG A 1 199 ? -8.593 7.187 13.222 1.00 98.31 199 ARG A O 1
ATOM 1475 N N . LEU A 1 200 ? -7.039 6.068 14.397 1.00 98.44 200 LEU A N 1
ATOM 1476 C CA . LEU A 1 200 ? -7.238 4.791 13.706 1.00 98.44 200 LEU A CA 1
ATOM 1477 C C . LEU A 1 200 ? -8.662 4.261 13.913 1.00 98.44 200 LEU A C 1
ATOM 1479 O O . LEU A 1 200 ? -9.287 3.828 12.948 1.00 98.44 200 LEU A O 1
ATOM 1483 N N . LYS A 1 201 ? -9.210 4.374 15.131 1.00 98.44 201 LYS A N 1
ATOM 1484 C CA . LYS A 1 201 ? -10.613 4.024 15.414 1.00 98.44 201 LYS A CA 1
ATOM 1485 C C . LYS A 1 201 ? -11.598 4.913 14.662 1.00 98.44 201 LYS A C 1
ATOM 1487 O O . LYS A 1 201 ? -12.522 4.402 14.041 1.00 98.44 201 LYS A O 1
ATOM 1492 N N . TRP A 1 202 ? -11.355 6.222 14.589 1.00 98.56 202 TRP A N 1
ATOM 1493 C CA . TRP A 1 202 ? -12.169 7.109 13.749 1.00 98.56 202 TRP A CA 1
ATOM 1494 C C . TRP A 1 202 ? -12.101 6.736 12.256 1.00 98.56 202 TRP A C 1
ATOM 1496 O O . TRP A 1 202 ? -13.121 6.765 11.561 1.00 98.56 202 TRP A O 1
ATOM 1506 N N . ILE A 1 203 ? -10.921 6.351 11.755 1.00 98.62 203 ILE A N 1
ATOM 1507 C CA . ILE A 1 203 ? -10.760 5.878 10.374 1.00 98.62 203 ILE A CA 1
ATOM 1508 C C . ILE A 1 203 ? -11.576 4.600 10.146 1.00 98.62 203 ILE A C 1
ATOM 1510 O O . ILE A 1 203 ? -12.290 4.516 9.148 1.00 98.62 203 ILE A O 1
ATOM 1514 N N . GLU A 1 204 ? -11.493 3.632 11.060 1.00 98.25 204 GLU A N 1
ATOM 1515 C CA . GLU A 1 204 ? -12.247 2.373 11.028 1.00 98.25 204 GLU A CA 1
ATOM 1516 C C . GLU A 1 204 ? -13.763 2.600 11.049 1.00 98.25 204 GLU A C 1
ATOM 1518 O O . GLU A 1 204 ? -14.482 2.101 10.182 1.00 98.25 204 GLU A O 1
ATOM 1523 N N . GLU A 1 205 ? -14.250 3.354 12.030 1.00 98.25 205 GLU A N 1
ATOM 1524 C CA . GLU A 1 205 ? -15.673 3.420 12.360 1.00 98.25 205 GLU A CA 1
ATOM 1525 C C . GLU A 1 205 ? -16.418 4.466 11.528 1.00 98.25 205 GLU A C 1
ATOM 1527 O O . GLU A 1 205 ? -17.574 4.259 11.157 1.00 98.25 205 GLU A O 1
ATOM 1532 N N . THR A 1 206 ? -15.757 5.579 11.193 1.00 97.94 206 THR A N 1
ATOM 1533 C CA . THR A 1 206 ? -16.381 6.710 10.493 1.00 97.94 206 THR A CA 1
ATOM 1534 C C . THR A 1 206 ? -15.927 6.800 9.043 1.00 97.94 206 THR A C 1
ATOM 1536 O O . THR A 1 206 ? -16.737 6.619 8.133 1.00 97.94 206 THR A O 1
ATOM 1539 N N . LEU A 1 207 ? -14.639 7.071 8.798 1.00 97.75 207 LEU A N 1
ATOM 1540 C CA . LEU A 1 207 ? -14.158 7.371 7.444 1.00 97.75 207 LEU A CA 1
ATOM 1541 C C . LEU A 1 207 ? -14.379 6.190 6.494 1.00 97.75 207 LEU A C 1
ATOM 1543 O O . LEU A 1 207 ? -14.937 6.359 5.411 1.00 97.75 207 LEU A O 1
ATOM 1547 N N . ALA A 1 208 ? -13.978 4.989 6.905 1.00 98.06 208 ALA A N 1
ATOM 1548 C CA . ALA A 1 208 ? -14.128 3.787 6.100 1.00 98.06 208 ALA A CA 1
ATOM 1549 C C . ALA A 1 208 ? -15.599 3.438 5.850 1.00 98.06 208 ALA A C 1
ATOM 1551 O O . ALA A 1 208 ? -15.936 3.013 4.745 1.00 98.06 208 ALA A O 1
ATOM 1552 N N . THR A 1 209 ? -16.479 3.658 6.831 1.00 97.19 209 THR A N 1
ATOM 1553 C CA . THR A 1 209 ? -17.930 3.461 6.689 1.00 97.19 209 THR A CA 1
ATOM 1554 C C . THR A 1 209 ? -18.516 4.397 5.634 1.00 97.19 209 THR A C 1
ATOM 1556 O O . THR A 1 209 ? -19.190 3.934 4.712 1.00 97.19 209 THR A O 1
ATOM 1559 N N . VAL A 1 210 ? -18.188 5.690 5.701 1.00 97.19 210 VAL A N 1
ATOM 1560 C CA . VAL A 1 210 ? -18.630 6.691 4.718 1.00 97.19 210 VAL A CA 1
ATOM 1561 C C . VAL A 1 210 ? -18.081 6.373 3.325 1.00 97.19 210 VAL A C 1
ATOM 1563 O O . VAL A 1 210 ? -18.827 6.364 2.347 1.00 97.19 210 VAL A O 1
ATOM 1566 N N . CYS A 1 211 ? -16.792 6.042 3.212 1.00 96.88 211 CYS A N 1
ATOM 1567 C CA . CYS A 1 211 ? -16.188 5.671 1.932 1.00 96.88 211 CYS A CA 1
ATOM 1568 C C . CYS A 1 211 ? -16.803 4.394 1.342 1.00 96.88 211 CYS A C 1
ATOM 1570 O O . CYS A 1 211 ? -17.027 4.332 0.132 1.00 96.88 211 CYS A O 1
ATOM 1572 N N . ARG A 1 212 ? -17.111 3.391 2.175 1.00 96.19 212 ARG A N 1
ATOM 1573 C CA . ARG A 1 212 ? -17.789 2.160 1.747 1.00 96.19 212 ARG A CA 1
ATOM 1574 C C . ARG A 1 212 ? -19.164 2.471 1.163 1.00 96.19 212 ARG A C 1
ATOM 1576 O O . ARG A 1 212 ? -19.455 2.025 0.056 1.00 96.19 212 ARG A O 1
ATOM 1583 N N . ALA A 1 213 ? -19.976 3.248 1.876 1.00 95.94 213 ALA A N 1
ATOM 1584 C CA . ALA A 1 213 ? -21.317 3.615 1.432 1.00 95.94 213 ALA A CA 1
ATOM 1585 C C . ALA A 1 213 ? -21.279 4.478 0.155 1.00 95.94 213 ALA A C 1
ATOM 1587 O O . ALA A 1 213 ? -22.037 4.249 -0.789 1.00 95.94 213 ALA A O 1
ATOM 1588 N N . ALA A 1 214 ? -20.327 5.410 0.059 1.00 96.19 214 ALA A N 1
ATOM 1589 C CA . ALA A 1 214 ? -20.141 6.217 -1.142 1.00 96.19 214 ALA A CA 1
ATOM 1590 C C . ALA A 1 214 ? -19.767 5.366 -2.365 1.00 96.19 214 ALA A C 1
ATOM 1592 O O . ALA A 1 214 ? -20.314 5.580 -3.446 1.00 96.19 214 ALA A O 1
ATOM 1593 N N . LEU A 1 215 ? -18.875 4.384 -2.207 1.00 95.56 215 LEU A N 1
ATOM 1594 C CA . LEU A 1 215 ? -18.483 3.487 -3.297 1.00 95.56 215 LEU A CA 1
ATOM 1595 C C . LEU A 1 215 ? -19.610 2.538 -3.715 1.00 95.56 215 LEU A C 1
ATOM 1597 O O . LEU A 1 215 ? -19.761 2.294 -4.906 1.00 95.56 215 LEU A O 1
ATOM 1601 N N . GLN A 1 216 ? -20.457 2.082 -2.787 1.00 93.81 216 GLN A N 1
ATOM 1602 C CA . GLN A 1 216 ? -21.664 1.317 -3.134 1.00 93.81 216 GLN A CA 1
ATOM 1603 C C . GLN A 1 216 ? -22.603 2.107 -4.061 1.00 93.81 216 GLN A C 1
ATOM 1605 O O . GLN A 1 216 ? -23.182 1.529 -4.976 1.00 93.81 216 GLN A O 1
ATOM 1610 N N . ASN A 1 217 ? -22.697 3.427 -3.873 1.00 92.62 217 ASN A N 1
ATOM 1611 C CA . ASN A 1 217 ? -23.489 4.311 -4.733 1.00 92.62 217 ASN A CA 1
ATOM 1612 C C . ASN A 1 217 ? -22.817 4.623 -6.083 1.00 92.62 217 ASN A C 1
ATOM 1614 O O . ASN A 1 217 ? -23.510 4.879 -7.065 1.00 92.62 217 ASN A O 1
ATOM 1618 N N . ILE A 1 218 ? -21.481 4.659 -6.136 1.00 93.06 218 ILE A N 1
ATOM 1619 C CA . ILE A 1 218 ? -20.720 4.926 -7.374 1.00 93.06 218 ILE A CA 1
ATOM 1620 C C . ILE A 1 218 ? -20.651 3.675 -8.256 1.00 93.06 218 ILE A C 1
ATOM 1622 O O . ILE A 1 218 ? -20.644 3.786 -9.480 1.00 93.06 218 ILE A O 1
ATOM 1626 N N . GLY A 1 219 ? -20.594 2.493 -7.641 1.00 87.38 219 GLY A N 1
ATOM 1627 C CA . GLY A 1 219 ? -20.233 1.254 -8.312 1.00 87.38 219 GLY A CA 1
ATOM 1628 C C . GLY A 1 219 ? -18.716 1.138 -8.419 1.00 87.38 219 GLY A C 1
ATOM 1629 O O . GLY A 1 219 ? -18.044 0.811 -7.445 1.00 87.38 219 GLY A O 1
ATOM 1630 N N . GLU A 1 220 ? -18.168 1.397 -9.602 1.00 87.31 220 GLU A N 1
ATOM 1631 C CA . GLU A 1 220 ? -16.734 1.263 -9.873 1.00 87.31 220 GLU A CA 1
ATOM 1632 C C . GLU A 1 220 ? -16.107 2.620 -10.183 1.00 87.31 220 GLU A C 1
ATOM 1634 O O . GLU A 1 220 ? -16.664 3.430 -10.925 1.00 87.31 220 GLU A O 1
ATOM 1639 N N . LEU A 1 221 ? -14.924 2.868 -9.617 1.00 96.38 221 LEU A N 1
ATOM 1640 C CA . LEU A 1 221 ? -14.144 4.068 -9.896 1.00 96.38 221 LEU A CA 1
ATOM 1641 C C . LEU A 1 221 ? -12.814 3.690 -10.550 1.00 96.38 221 LEU A C 1
ATOM 1643 O O . LEU A 1 221 ? -11.898 3.219 -9.877 1.00 96.38 221 LEU A O 1
ATOM 1647 N N . GLU A 1 222 ? -12.697 3.925 -11.855 1.00 97.06 222 GLU A N 1
ATOM 1648 C CA . GLU A 1 222 ? -11.455 3.682 -12.593 1.00 97.06 222 GLU A CA 1
ATOM 1649 C C . GLU A 1 222 ? -10.318 4.577 -12.088 1.00 97.06 222 GLU A C 1
ATOM 1651 O O . GLU A 1 222 ? -10.437 5.806 -12.034 1.00 97.06 222 GLU A O 1
ATOM 1656 N N . LEU A 1 223 ? -9.185 3.962 -11.740 1.00 97.81 223 LEU A N 1
ATOM 1657 C CA . LEU A 1 223 ? -8.041 4.677 -11.174 1.00 97.81 223 LEU A CA 1
ATOM 1658 C C . LEU A 1 223 ? -7.103 5.228 -12.250 1.00 97.81 223 LEU A C 1
ATOM 1660 O O . LEU A 1 223 ? -6.542 6.307 -12.069 1.00 97.81 223 LEU A O 1
ATOM 1664 N N . LYS A 1 224 ? -6.961 4.537 -13.390 1.00 97.25 224 LYS A N 1
ATOM 1665 C CA . LYS A 1 224 ? -6.082 4.957 -14.497 1.00 97.25 224 LYS A CA 1
ATOM 1666 C C . LYS A 1 224 ? -6.363 6.393 -14.979 1.00 97.25 224 LYS A C 1
ATOM 1668 O O . LYS A 1 224 ? -5.410 7.171 -15.039 1.00 97.25 224 LYS A O 1
ATOM 1673 N N . PRO A 1 225 ? -7.620 6.801 -15.256 1.00 97.31 225 PRO A N 1
ATOM 1674 C CA . PRO A 1 225 ? -7.912 8.179 -15.655 1.00 97.31 225 PRO A CA 1
ATOM 1675 C C . PRO A 1 225 ? -7.584 9.213 -14.569 1.00 97.31 225 PRO A C 1
ATOM 1677 O O . PRO A 1 225 ? -7.087 10.292 -14.886 1.00 97.31 225 PRO A O 1
ATOM 1680 N N . LEU A 1 226 ? -7.816 8.887 -13.289 1.00 97.75 226 LEU A N 1
ATOM 1681 C CA . LEU A 1 226 ? -7.485 9.778 -12.168 1.00 97.75 226 LEU A CA 1
ATOM 1682 C C . LEU A 1 226 ? -5.976 9.971 -12.034 1.00 97.75 226 LEU A C 1
ATOM 1684 O O . LEU A 1 226 ? -5.522 11.100 -11.868 1.00 97.75 226 LEU A O 1
ATOM 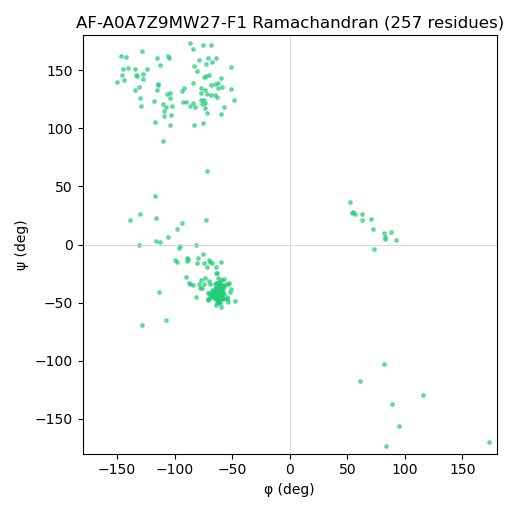1688 N N . ILE A 1 227 ? -5.208 8.885 -12.145 1.00 98.06 227 ILE A N 1
ATOM 1689 C CA . ILE A 1 227 ? -3.743 8.915 -12.113 1.00 98.06 227 ILE A CA 1
ATOM 1690 C C . ILE A 1 227 ? -3.217 9.722 -13.303 1.00 98.06 227 ILE A C 1
ATOM 1692 O O . ILE A 1 227 ? -2.445 10.655 -13.106 1.00 98.06 227 ILE A O 1
ATOM 1696 N N . GLY A 1 228 ? -3.678 9.434 -14.525 1.00 98.19 228 GLY A N 1
ATOM 1697 C CA . GLY A 1 228 ? -3.262 10.167 -15.724 1.00 98.19 228 GLY A CA 1
ATOM 1698 C C . GLY A 1 228 ? -3.540 11.670 -15.625 1.00 98.19 228 GLY A C 1
ATOM 1699 O O . GLY A 1 228 ? -2.676 12.489 -15.935 1.00 98.19 228 GLY A O 1
ATOM 1700 N N . GLN A 1 229 ? -4.715 12.049 -15.113 1.00 98.50 229 GLN A N 1
ATOM 1701 C CA . GLN A 1 229 ?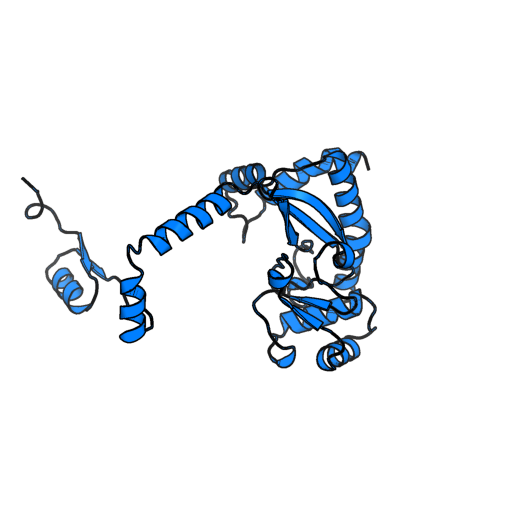 -5.043 13.452 -14.875 1.00 98.50 229 GLN A CA 1
ATOM 1702 C C . GLN A 1 229 ? -4.169 14.076 -13.775 1.00 98.50 229 GLN A C 1
ATOM 1704 O O . GLN A 1 229 ? -3.705 15.203 -13.942 1.00 98.50 229 GLN A O 1
ATOM 1709 N N . ALA A 1 230 ? -3.915 13.362 -12.675 1.00 98.56 230 ALA A N 1
ATOM 1710 C CA . ALA A 1 230 ? -3.055 13.843 -11.596 1.00 98.56 230 ALA A CA 1
ATOM 1711 C C . ALA A 1 230 ? -1.619 14.104 -12.081 1.00 98.56 230 ALA A C 1
ATOM 1713 O O . ALA A 1 230 ? -1.054 15.152 -11.762 1.00 98.56 230 ALA A O 1
ATOM 1714 N N . LEU A 1 231 ? -1.069 13.220 -12.923 1.00 98.31 231 LEU A N 1
ATOM 1715 C CA . LEU A 1 231 ? 0.244 13.408 -13.551 1.00 98.31 231 LEU A CA 1
ATOM 1716 C C . LEU A 1 231 ? 0.292 14.695 -14.394 1.00 98.31 231 LEU A C 1
ATOM 1718 O O . LEU A 1 231 ? 1.235 15.477 -14.287 1.00 98.31 231 LEU A O 1
ATOM 1722 N N . HIS A 1 232 ? -0.762 14.994 -15.162 1.00 98.38 232 HIS A N 1
ATOM 1723 C CA . HIS A 1 232 ? -0.878 16.262 -15.902 1.00 98.38 232 HIS A CA 1
ATOM 1724 C C . HIS A 1 232 ? -1.096 17.496 -15.007 1.00 98.38 232 HIS A C 1
ATOM 1726 O O . HIS A 1 232 ? -0.936 18.627 -15.462 1.00 98.38 232 HIS A O 1
ATOM 1732 N N . MET A 1 233 ? -1.435 17.299 -13.732 1.00 98.38 233 MET A N 1
ATOM 1733 C CA . MET A 1 233 ? -1.546 18.346 -12.708 1.00 98.38 233 MET A CA 1
ATOM 1734 C C . MET A 1 233 ? -0.278 18.439 -11.829 1.00 98.38 233 MET A C 1
ATOM 1736 O O . MET A 1 233 ? -0.260 19.106 -10.786 1.00 98.38 233 MET A O 1
ATOM 1740 N N . GLY A 1 234 ? 0.802 17.785 -12.271 1.00 97.69 234 GLY A N 1
ATOM 1741 C CA . GLY A 1 234 ? 2.137 17.832 -11.680 1.00 97.69 234 GLY A CA 1
ATOM 1742 C C . GLY A 1 234 ? 2.340 16.910 -10.480 1.00 97.69 234 GLY A C 1
ATOM 1743 O O . GLY A 1 234 ? 3.311 17.094 -9.745 1.00 97.69 234 GLY A O 1
ATOM 1744 N N . ASP A 1 235 ? 1.409 16.005 -10.184 1.00 98.44 235 ASP A N 1
ATOM 1745 C CA . ASP A 1 235 ? 1.689 14.935 -9.224 1.00 98.44 235 ASP A CA 1
ATOM 1746 C C . ASP A 1 235 ? 2.644 13.911 -9.858 1.00 98.44 235 ASP A C 1
ATOM 1748 O O . ASP A 1 235 ? 2.676 13.754 -11.075 1.00 98.44 235 ASP A O 1
ATOM 1752 N N . GLU A 1 236 ? 3.394 13.184 -9.030 1.00 97.38 236 GLU A N 1
ATOM 1753 C CA . GLU A 1 236 ? 4.099 11.956 -9.438 1.00 97.38 236 GLU A CA 1
ATOM 1754 C C . GLU A 1 236 ? 3.525 10.702 -8.758 1.00 97.38 236 GLU A C 1
ATOM 1756 O O . GLU A 1 236 ? 3.974 9.589 -9.017 1.00 97.38 236 GLU A O 1
ATOM 1761 N N . CYS A 1 237 ? 2.466 10.875 -7.958 1.00 95.75 237 CYS A N 1
ATOM 1762 C CA . CYS A 1 237 ? 1.700 9.814 -7.304 1.00 95.75 237 CYS A CA 1
ATOM 1763 C C . CYS A 1 237 ? 2.488 8.963 -6.286 1.00 95.75 237 CYS A C 1
ATOM 1765 O O . CYS A 1 237 ? 2.073 7.853 -5.952 1.00 95.75 237 CYS A O 1
ATOM 1767 N N . HIS A 1 238 ? 3.604 9.478 -5.767 1.00 95.88 238 HIS A N 1
ATOM 1768 C CA . HIS A 1 238 ? 4.380 8.863 -4.696 1.00 95.88 238 HIS A CA 1
ATOM 1769 C C . HIS A 1 238 ? 4.636 9.861 -3.558 1.00 95.88 238 HIS A C 1
ATOM 1771 O O . HIS A 1 238 ? 4.011 9.755 -2.502 1.00 95.88 238 HIS A O 1
ATOM 1777 N N . ASN A 1 239 ? 5.464 10.882 -3.776 1.00 93.00 239 ASN A N 1
ATOM 1778 C CA . ASN A 1 239 ? 5.699 11.976 -2.831 1.00 93.00 239 ASN A CA 1
ATOM 1779 C C . ASN A 1 239 ? 4.611 13.059 -2.887 1.00 93.00 239 ASN A C 1
ATOM 1781 O O . ASN A 1 239 ? 4.134 13.525 -1.850 1.00 93.00 239 ASN A O 1
ATOM 1785 N N . ARG A 1 240 ? 4.210 13.475 -4.093 1.00 95.44 240 ARG A N 1
ATOM 1786 C CA . ARG A 1 240 ? 3.216 14.526 -4.331 1.00 95.44 240 ARG A CA 1
ATOM 1787 C C . ARG A 1 240 ? 1.930 13.904 -4.868 1.00 95.44 240 ARG A C 1
ATOM 1789 O O . ARG A 1 240 ? 1.896 13.374 -5.974 1.00 95.44 240 ARG A O 1
ATOM 1796 N N . ASN A 1 241 ? 0.875 14.018 -4.061 1.00 96.50 241 ASN A N 1
ATOM 1797 C CA . ASN A 1 241 ? -0.443 13.414 -4.289 1.00 96.50 241 ASN A CA 1
ATOM 1798 C C . ASN A 1 241 ? -1.584 14.436 -4.130 1.00 96.50 241 ASN A C 1
ATOM 1800 O O . ASN A 1 241 ? -2.685 14.091 -3.696 1.00 96.50 241 ASN A O 1
ATOM 1804 N N . VAL A 1 242 ? -1.309 15.725 -4.358 1.00 97.56 242 VAL A N 1
ATOM 1805 C CA . VAL A 1 242 ? -2.284 16.793 -4.086 1.00 97.56 242 VAL A CA 1
ATOM 1806 C C . VAL A 1 242 ? -3.430 16.722 -5.092 1.00 97.56 242 VAL A C 1
ATOM 1808 O O . VAL A 1 242 ? -4.598 16.774 -4.703 1.00 97.56 242 VAL A O 1
ATOM 1811 N N . ALA A 1 243 ? -3.104 16.571 -6.376 1.00 98.25 243 ALA A N 1
ATOM 1812 C CA . ALA A 1 243 ? -4.096 16.459 -7.432 1.00 98.25 243 ALA A CA 1
ATOM 1813 C C . ALA A 1 243 ? -4.857 15.132 -7.355 1.00 98.25 243 ALA A C 1
ATOM 1815 O O . ALA A 1 243 ? -6.085 15.144 -7.412 1.00 98.25 243 ALA A O 1
ATOM 1816 N N . SER A 1 244 ? -4.167 14.004 -7.167 1.00 97.62 244 SER A N 1
ATOM 1817 C CA . SER A 1 244 ? -4.801 12.684 -7.066 1.00 97.62 244 SER A CA 1
ATOM 1818 C C . SER A 1 244 ? -5.777 12.614 -5.887 1.00 97.62 244 SER A C 1
ATOM 1820 O O . SER A 1 244 ? -6.914 12.168 -6.057 1.00 97.62 244 SER A O 1
ATOM 1822 N N . THR A 1 245 ? -5.397 13.160 -4.726 1.00 96.62 245 THR A N 1
ATOM 1823 C CA . THR A 1 245 ? -6.277 13.260 -3.550 1.00 96.62 245 THR A CA 1
ATOM 1824 C C . THR A 1 245 ? -7.498 14.133 -3.839 1.00 96.62 245 THR A C 1
ATOM 1826 O O . THR A 1 245 ? -8.626 13.722 -3.568 1.00 96.62 245 THR A O 1
ATOM 1829 N N . ALA A 1 246 ? -7.309 15.318 -4.429 1.00 98.00 246 ALA A N 1
ATOM 1830 C CA . ALA A 1 246 ? -8.416 16.217 -4.756 1.00 98.00 246 ALA A CA 1
ATOM 1831 C C . ALA A 1 246 ? -9.386 15.602 -5.781 1.00 98.00 246 ALA A C 1
ATOM 1833 O O . ALA A 1 246 ? -10.604 15.727 -5.639 1.00 98.00 246 ALA A O 1
ATOM 1834 N N . LEU A 1 247 ? -8.862 14.908 -6.794 1.00 98.19 247 LEU A N 1
ATOM 1835 C CA . LEU A 1 247 ? -9.659 14.216 -7.806 1.00 98.19 247 LEU A CA 1
ATOM 1836 C C . LEU A 1 247 ? -10.452 13.051 -7.206 1.00 98.19 247 LEU A C 1
ATOM 1838 O O . LEU A 1 247 ? -11.639 12.916 -7.508 1.00 98.19 247 LEU A O 1
ATOM 1842 N N . LEU A 1 248 ? -9.839 12.255 -6.325 1.00 97.06 248 LEU A N 1
ATOM 1843 C CA . LEU A 1 248 ? -10.526 11.179 -5.613 1.00 97.06 248 LEU A CA 1
ATOM 1844 C C . LEU A 1 248 ? -11.660 11.732 -4.742 1.00 97.06 248 LEU A C 1
ATOM 1846 O O . LEU A 1 248 ? -12.798 11.280 -4.858 1.00 97.06 248 LEU A O 1
ATOM 1850 N N . ILE A 1 249 ? -11.388 12.761 -3.933 1.00 96.25 249 ILE A N 1
ATOM 1851 C CA . ILE A 1 249 ? -12.411 13.418 -3.105 1.00 96.25 249 ILE A CA 1
ATOM 1852 C C . ILE A 1 249 ? -13.544 13.952 -3.984 1.00 96.25 249 ILE A C 1
ATOM 1854 O O . ILE A 1 249 ? -14.709 13.699 -3.694 1.00 96.25 249 ILE A O 1
ATOM 1858 N N . LYS A 1 250 ? -13.229 14.624 -5.099 1.00 96.88 250 LYS A N 1
ATOM 1859 C CA . LYS A 1 250 ? -14.231 15.134 -6.047 1.00 96.88 250 LYS A CA 1
ATOM 1860 C C . LYS A 1 250 ? -15.132 14.026 -6.604 1.00 96.88 250 LYS A C 1
ATOM 1862 O O . LYS A 1 250 ? -16.307 14.283 -6.858 1.00 96.88 250 LYS A O 1
ATOM 1867 N N . LYS A 1 251 ? -14.604 12.816 -6.808 1.00 96.31 251 LYS A N 1
ATOM 1868 C CA . LYS A 1 251 ? -15.378 11.655 -7.275 1.00 96.31 251 LYS A CA 1
ATOM 1869 C C . LYS A 1 251 ? -16.240 11.041 -6.175 1.00 96.31 251 LYS A C 1
ATOM 1871 O O . LYS A 1 251 ? -17.364 10.644 -6.460 1.00 96.31 251 LYS A O 1
ATOM 1876 N N . LEU A 1 252 ? -15.744 10.995 -4.939 1.00 95.75 252 LEU A N 1
ATOM 1877 C CA . LEU A 1 252 ? -16.463 10.413 -3.803 1.00 95.75 252 LEU A CA 1
ATOM 1878 C C . LEU A 1 252 ? -17.552 11.342 -3.244 1.00 95.75 252 LEU A C 1
ATOM 1880 O O . LEU A 1 252 ? -18.626 10.876 -2.867 1.00 95.75 252 LEU A O 1
ATOM 1884 N N . LEU A 1 253 ? -17.300 12.653 -3.211 1.00 96.19 253 LEU A N 1
ATOM 1885 C CA . LEU A 1 253 ? -18.119 13.639 -2.500 1.00 96.19 253 LEU A CA 1
ATOM 1886 C C . LEU A 1 253 ? -19.614 13.633 -2.883 1.00 96.19 253 LEU A C 1
ATOM 1888 O O . LEU A 1 253 ? -20.437 13.635 -1.967 1.00 96.19 253 LEU A O 1
ATOM 1892 N N . PRO A 1 254 ? -20.015 13.572 -4.172 1.00 95.50 254 PRO A N 1
ATOM 1893 C CA . PRO A 1 254 ? -21.434 13.540 -4.532 1.00 95.50 254 PRO A CA 1
ATOM 1894 C C . PRO A 1 254 ? -22.183 12.331 -3.965 1.00 95.50 254 PRO A C 1
ATOM 1896 O O . PRO A 1 254 ? -23.381 12.423 -3.704 1.00 95.50 254 PRO A O 1
ATOM 1899 N N . SER A 1 255 ? -21.489 11.205 -3.789 1.00 95.00 255 SER A N 1
ATOM 1900 C CA . SER A 1 255 ? -22.065 9.997 -3.204 1.00 95.00 255 SER A CA 1
ATOM 1901 C C . SER A 1 255 ? -22.028 10.024 -1.684 1.00 95.00 255 SER A C 1
ATOM 1903 O O . SER A 1 255 ? -22.994 9.579 -1.084 1.00 95.00 255 SER A O 1
ATOM 1905 N N . ILE A 1 256 ? -20.988 10.603 -1.073 1.00 94.69 256 ILE A N 1
ATOM 1906 C CA . ILE A 1 256 ? -20.911 10.827 0.383 1.00 94.69 256 ILE A CA 1
ATOM 1907 C C . ILE A 1 256 ? -22.084 11.684 0.879 1.00 94.69 256 ILE A C 1
ATOM 1909 O O . ILE A 1 256 ? -22.654 11.406 1.920 1.00 94.69 256 ILE A O 1
ATOM 1913 N N . ILE A 1 257 ? -22.493 12.711 0.131 1.00 94.06 257 ILE A N 1
ATOM 1914 C CA . ILE A 1 257 ? -23.625 13.573 0.531 1.00 94.06 257 ILE A CA 1
ATOM 1915 C C . ILE A 1 257 ? -24.960 12.798 0.583 1.00 94.06 257 ILE A C 1
ATOM 1917 O O . ILE A 1 257 ? -25.915 13.251 1.208 1.00 94.06 257 ILE A O 1
ATOM 1921 N N . LYS A 1 258 ? -25.046 11.640 -0.082 1.00 89.56 258 LYS A N 1
ATOM 1922 C CA . LYS A 1 258 ? -26.256 10.808 -0.153 1.00 89.56 258 LYS A CA 1
ATOM 1923 C C . LYS A 1 258 ? -26.283 9.667 0.872 1.00 89.56 258 LYS A C 1
ATOM 1925 O O . LYS A 1 258 ? -27.255 8.916 0.868 1.00 89.56 258 LYS A O 1
ATOM 1930 N N . THR A 1 259 ? -25.222 9.491 1.662 1.00 79.69 259 THR A N 1
ATOM 1931 C CA . THR A 1 259 ? -25.098 8.436 2.685 1.00 79.69 259 THR A CA 1
ATOM 1932 C C . THR A 1 259 ? -25.426 8.989 4.055 1.00 79.69 259 THR A C 1
ATOM 1934 O O . THR A 1 259 ? -26.179 8.314 4.783 1.00 79.69 259 THR A O 1
#

Secondary structure (DSSP, 8-state):
--GGGTS--EEEEES-HHHHHHHHHTT-EEEEE----GGGG-HHHHHHHHHHTT-HHHHHHHHHHHHHHHH--EEEEEEEEHHHHSTT--TTEEEESSS---TTTS-HHHHHHHHHHHHHTTS-SSHHHHHHHHHTT-SEEEEGGGGTEE-STT--B-TTSEEEEEEETTT--EEEEEPP--SSS-GGGT--SHHHHHHHHHIIIIIHHHHHHHHHHH--EEHHHHHHHHHHTT--SSS--HHHHHHHHHHHHHHHTT-

Solvent-accessible surface area (backbone atoms only — not comparable to full-atom values): 14274 Å² total; per-residue (Å²): 133,81,60,72,91,78,47,92,60,79,43,78,37,77,63,70,64,67,61,34,49,54,39,42,76,72,76,42,47,52,46,78,46,94,66,73,60,58,78,85,55,39,64,66,60,43,49,56,53,56,66,56,60,90,28,68,69,59,52,51,51,48,52,54,54,50,51,52,61,70,61,52,42,47,22,48,56,40,52,38,43,28,47,83,62,38,60,91,49,48,94,52,30,39,30,23,37,67,71,85,72,55,74,87,76,48,51,70,41,43,49,29,20,49,27,28,44,35,42,64,72,62,78,32,93,44,66,67,56,22,48,50,43,56,71,67,66,72,44,46,74,44,30,20,70,83,37,45,25,50,36,67,76,36,12,69,43,41,38,75,41,40,22,43,34,33,32,21,77,71,77,69,52,61,38,35,30,63,72,85,82,76,79,81,80,28,41,50,65,18,38,49,52,72,71,36,42,51,48,52,49,45,40,42,68,47,51,41,47,49,52,27,52,15,29,68,71,65,48,70,43,66,42,62,66,49,49,56,52,13,44,78,66,73,23,79,75,74,91,41,47,66,42,43,50,52,54,49,48,64,66,42,46,75,34,44,78,73,105

Radius of gyration: 25.3 Å; Cα contacts (8 Å, |Δi|>4): 402; chains: 1; bounding box: 70×38×74 Å